Protein 7TW9 (pdb70)

Solvent-accessible surface area: 14341 Å² total; per-residue (Å²): 89,66,60,71,15,48,18,78,3,79,67,5,52,89,94,9,0,23,86,2,14,56,80,0,58,127,102,79,103,35,86,99,43,104,69,73,24,4,70,27,54,0,114,37,1,53,146,36,74,52,94,45,0,112,167,104,8,108,137,4,0,66,66,5,47,64,16,3,63,122,43,77,88,77,90,63,96,46,78,77,146,111,36,52,45,0,8,149,118,0,12,67,22,5,0,42,0,0,13,68,12,48,166,33,90,15,0,7,5,5,26,19,44,114,12,108,86,22,2,88,136,32,150,23,102,25,76,18,19,18,43,156,24,43,115,100,64,44,170,93,14,102,134,34,154,8,26,52,95,98,26,46,126,107,29,102,74,12,0,0,0,0,21,64,28,94,16,84,84,0,9,59,32,0,1,1,0,56,113,149,130,87,12,22,77,25,9,73,120,12,96,41,7,10,7,14,77,46,108,60,99,75,203,114,139,25,105,29,96,48,0,4,0,138,23,20,107,74,56,78,24,18,74,46,1,10,78,63,13,92,100,16,56,54,3,35,28,50,0,44,20,34,25,32,41,9,35,0,3,120,131,11,55,45,153,47,0,48,116,57,48

B-factor: mean 21.71, std 10.86, range [3.79, 66.59]

GO terms:
  GO:0060090 molecular adaptor activity (F, IDA)
  GO:0039718 double membrane vesicle viral factory (C, IDA)
  GO:0005737 cytoplasm (C, IDA)
  GO:0039606 symbiont-mediated suppression of host translation initiation (P, IDA)
  GO:0039694 viral RNA genome replication (P, IDA)
  GO:0003724 RNA helicase activity (F, IDA)
  GO:0052170 symbiont-mediated suppression of host innate immune response (P, IDA)
  GO:0140311 protein sequestering activity (F, IDA)
  GO:0004843 cysteine-type deubiquitinase activity (F, EXP)
  GO:0042025 host cell nucleus (C, EXP)
  GO:0044165 host cell endoplasmic reticulum (C, EXP)
  GO:0044174 host cell endosome (C, EXP)
  GO:0044177 host cell Golgi apparatus (C, EXP)
  GO:0030430 host cell cytoplasm (C, EXP)
  GO:0034062 5'-3' RNA polymerase activity (F, EXP)
  GO:0000175 3'-5'-RNA exonuclease activity (F, TAS)
  GO:0062243 double membrane vesicle viral factory outer membrane (C, TAS)
  GO:0003968 RNA-directed RNA polymerase activity (F, TAS)
  GO:0016892 RNA endonuclease activity producing 3'-phosphomonoesters, hydrolytic mechanism (F, TAS)
  GO:0032574 5'-3' RNA helicase activity (F, TAS)

Structure (mmCIF, N/CA/C/O backbone):
data_7TW9
#
_entry.id   7TW9
#
_cell.length_a   109.028
_cell.length_b   109.028
_cell.length_c   48.641
_cell.angle_alpha   90.000
_cell.angle_beta   90.000
_cell.angle_gamma   120.000
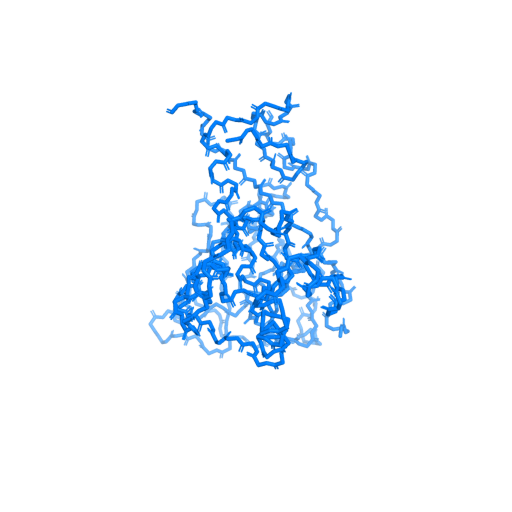#
_symmetry.space_group_name_H-M   'P 65'
#
loop_
_entity.id
_entity.type
_entity.pdbx_description
1 polymer 'Transcription factor ETV6,Proofreading exoribonuclease nsp14 chimera'
2 non-polymer SINEFUNGIN
3 non-polymer 'ZINC ION'
4 non-polymer DI(HYDROXYETHYL)ETHER
5 non-polymer ETHANOL
6 non-polymer METHANOL
7 water water
#
loop_
_atom_site.group_PDB
_atom_site.id
_atom_site.type_symbol
_atom_site.label_atom_id
_atom_site.label_alt_id
_atom_site.label_comp_id
_atom_site.label_asym_id
_atom_site.label_entity_id
_atom_site.label_seq_id
_atom_site.pdbx_PDB_ins_code
_atom_site.Cartn_x
_atom_site.Cartn_y
_atom_site.Cartn_z
_atom_site.occupancy
_atom_site.B_iso_or_equiv
_atom_site.auth_seq_id
_atom_site.auth_comp_id
_atom_site.auth_asym_id
_atom_site.auth_atom_id
_atom_site.pdbx_PDB_model_num
ATOM 1 N N . LEU A 1 5 ? -12.476 -31.818 -7.469 1.00 35.76 5 LEU A N 1
ATOM 2 C CA . LEU A 1 5 ? -11.151 -31.495 -7.986 1.00 36.57 5 LEU A CA 1
ATOM 3 C C . LEU A 1 5 ? -10.505 -32.717 -8.654 1.00 37.12 5 LEU A C 1
ATOM 4 O O . LEU A 1 5 ? -10.407 -33.782 -8.041 1.00 39.59 5 LEU A O 1
ATOM 7 N N . PRO A 1 6 ? -10.075 -32.570 -9.925 1.00 36.40 6 PRO A N 1
ATOM 8 C CA . PRO A 1 6 ? -9.315 -33.657 -10.570 1.00 36.27 6 PRO A CA 1
ATOM 9 C C . PRO A 1 6 ? -8.126 -34.119 -9.743 1.00 36.31 6 PRO A C 1
ATOM 10 O O . PRO A 1 6 ? -7.600 -33.364 -8.912 1.00 37.93 6 PRO A O 1
ATOM 21 N N . ALA A 1 7 ? -7.693 -35.362 -9.975 1.00 33.84 7 ALA A N 1
ATOM 22 C CA . ALA A 1 7 ? -6.706 -35.981 -9.096 1.00 32.63 7 ALA A CA 1
ATOM 23 C C . ALA A 1 7 ? -5.416 -35.172 -9.046 1.00 31.29 7 ALA A C 1
ATOM 24 O O . ALA A 1 7 ? -4.864 -34.944 -7.964 1.00 31.11 7 ALA A O 1
ATOM 31 N N . HIS A 1 8 ? -4.915 -34.736 -10.212 1.00 30.65 8 HIS A N 1
ATOM 32 C CA . HIS A 1 8 ? -3.644 -34.012 -10.240 1.00 29.43 8 HIS A CA 1
ATOM 33 C C . HIS A 1 8 ? -3.721 -32.717 -9.450 1.00 28.19 8 HIS A C 1
ATOM 34 O O . HIS A 1 8 ? -2.700 -32.256 -8.914 1.00 29.45 8 HIS A O 1
ATOM 48 N N . LEU A 1 9 ? -4.908 -32.105 -9.382 1.00 27.01 9 LEU A N 1
ATOM 49 C CA . LEU A 1 9 ? -5.061 -30.843 -8.658 1.00 27.06 9 LEU A CA 1
ATOM 50 C C . LEU A 1 9 ? -5.033 -31.036 -7.147 1.00 25.82 9 LEU A C 1
ATOM 51 O O . LEU A 1 9 ? -4.904 -30.053 -6.409 1.00 23.99 9 LEU A O 1
ATOM 67 N N . ARG A 1 10 ? -5.154 -32.274 -6.670 1.00 25.27 10 ARG A N 1
ATOM 68 C CA . ARG A 1 10 ? -4.911 -32.575 -5.268 1.00 25.68 10 ARG A CA 1
ATOM 69 C C . ARG A 1 10 ? -3.421 -32.633 -4.928 1.00 25.04 10 ARG A C 1
ATOM 70 O O . ARG A 1 10 ? -3.078 -32.665 -3.738 1.00 24.59 10 ARG A O 1
ATOM 77 N N . LEU A 1 11 ? -2.537 -32.649 -5.930 1.00 23.62 11 LEU A N 1
ATOM 78 C CA . LEU A 1 11 ? -1.114 -32.516 -5.687 1.00 22.78 11 LEU A CA 1
ATOM 79 C C . LEU A 1 11 ? -0.777 -31.061 -5.374 1.00 22.31 11 LEU A C 1
ATOM 80 O O . LEU A 1 11 ? -1.471 -30.133 -5.806 1.00 20.85 11 LEU A O 1
ATOM 96 N N . GLN A 1 12 ? 0.309 -30.861 -4.632 1.00 22.60 12 GLN A N 1
ATOM 97 C CA . GLN A 1 12 ? 0.791 -29.506 -4.422 1.00 23.17 12 GLN A CA 1
ATOM 98 C C . GLN A 1 12 ? 1.030 -28.857 -5.780 1.00 22.10 12 GLN A C 1
ATOM 99 O O . GLN A 1 12 ? 1.515 -29.519 -6.700 1.00 20.57 12 GLN A O 1
ATOM 113 N N . PRO A 1 13 ? 0.709 -27.574 -5.933 1.00 22.25 13 PRO A N 1
ATOM 114 C CA . PRO A 1 13 ? 0.800 -26.950 -7.261 1.00 22.07 13 PRO A CA 1
ATOM 115 C C . PRO A 1 13 ? 2.163 -27.054 -7.911 1.00 20.77 13 PRO A C 1
ATOM 116 O O . PRO A 1 13 ? 2.250 -27.054 -9.145 1.00 19.97 13 PRO A O 1
ATOM 127 N N . ILE A 1 14 ? 3.236 -27.138 -7.124 1.00 21.96 14 ILE A N 1
ATOM 128 C CA . ILE A 1 14 ? 4.571 -27.266 -7.697 1.00 21.65 14 ILE A CA 1
ATOM 129 C C . ILE A 1 14 ? 4.683 -28.489 -8.593 1.00 20.69 14 ILE A C 1
ATOM 130 O O . ILE A 1 14 ? 5.603 -28.572 -9.418 1.00 21.82 14 ILE A O 1
ATOM 146 N N . TYR A 1 15 ? 3.768 -29.444 -8.462 1.00 20.16 15 TYR A N 1
ATOM 147 C CA . TYR A 1 15 ? 3.801 -30.657 -9.267 1.00 19.25 15 TYR A CA 1
ATOM 148 C C . TYR A 1 15 ? 2.859 -30.613 -10.463 1.00 18.52 15 TYR A C 1
ATOM 149 O O . TYR A 1 15 ? 2.836 -31.557 -11.250 1.00 17.08 15 TYR A O 1
ATOM 167 N N . TRP A 1 16 ? 2.082 -29.555 -10.616 1.00 18.39 16 TRP A N 1
ATOM 168 C CA . TRP A 1 16 ? 1.118 -29.518 -11.702 1.00 18.05 16 TRP A CA 1
ATOM 169 C C . TRP A 1 16 ? 1.826 -29.343 -13.023 1.00 18.89 16 TRP A C 1
ATOM 170 O O . TRP A 1 16 ? 2.743 -28.520 -13.145 1.00 19.61 16 TRP A O 1
ATOM 191 N N . SER A 1 17 ? 1.398 -30.122 -14.011 1.00 20.03 17 SER A N 1
ATOM 192 C CA . SER A 1 17 ? 1.864 -29.964 -15.381 1.00 21.76 17 SER A CA 1
ATOM 193 C C . SER A 1 17 ? 1.158 -28.791 -16.066 1.00 20.76 17 SER A C 1
ATOM 194 O O . SER A 1 17 ? 0.213 -28.217 -15.538 1.00 20.50 17 SER A O 1
ATOM 202 N N . ARG A 1 18 ? 1.620 -28.457 -17.276 1.00 20.53 18 ARG A N 1
ATOM 203 C CA . ARG A 1 18 ? 0.952 -27.418 -18.054 1.00 20.06 18 ARG A CA 1
ATOM 204 C C . ARG A 1 18 ? -0.501 -27.790 -18.303 1.00 21.50 18 ARG A C 1
ATOM 205 O O . ARG A 1 18 ? -1.370 -26.916 -18.340 1.00 21.20 18 ARG A O 1
ATOM 215 N N . ASP A 1 19 ? -0.789 -29.085 -18.460 1.00 24.97 19 ASP A N 1
ATOM 216 C CA A ASP A 1 19 ? -2.175 -29.504 -18.659 0.40 28.17 19 ASP A CA 1
ATOM 217 C CA B ASP A 1 19 ? -2.173 -29.506 -18.660 0.60 27.95 19 ASP A CA 1
ATOM 218 C C . ASP A 1 19 ? -2.984 -29.372 -17.374 1.00 26.05 19 ASP A C 1
ATOM 219 O O . ASP A 1 19 ? -4.168 -29.033 -17.415 1.00 24.70 19 ASP A O 1
ATOM 234 N N . ASP A 1 20 ? -2.364 -29.641 -16.224 1.00 22.78 20 ASP A N 1
ATOM 235 C CA . ASP A 1 20 ? -3.060 -29.517 -14.949 1.00 21.58 20 ASP A CA 1
ATOM 236 C C . ASP A 1 20 ? -3.488 -28.080 -14.693 1.00 20.88 20 ASP A C 1
ATOM 237 O O . ASP A 1 20 ? -4.533 -27.837 -14.086 1.00 22.12 20 ASP A O 1
ATOM 246 N N . VAL A 1 21 ? -2.675 -27.111 -15.116 1.00 20.50 21 VAL A N 1
ATOM 247 C CA . VAL A 1 21 ? -3.019 -25.706 -14.905 1.00 18.83 21 VAL A CA 1
ATOM 248 C C . VAL A 1 21 ? -4.261 -25.33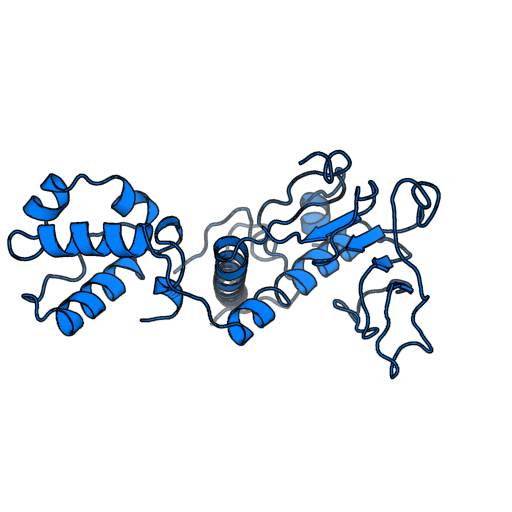3 -15.700 1.00 19.91 21 VAL A C 1
ATOM 249 O O . VAL A 1 21 ? -5.125 -24.597 -15.213 1.00 23.00 21 VAL A O 1
ATOM 262 N N . ALA A 1 22 ? -4.380 -25.842 -16.926 1.00 22.00 22 ALA A N 1
ATOM 263 C CA . ALA A 1 22 ? -5.542 -25.526 -17.749 1.00 21.31 22 ALA A CA 1
ATOM 264 C C . ALA A 1 22 ? -6.811 -26.159 -17.199 1.00 24.09 22 ALA A C 1
ATOM 265 O O . ALA A 1 22 ? -7.889 -25.573 -17.320 1.00 24.32 22 ALA A O 1
ATOM 272 N N . GLN A 1 23 ? -6.707 -27.353 -16.603 1.00 24.82 23 GLN A N 1
ATOM 273 C CA . GLN A 1 23 ? -7.865 -27.937 -15.932 1.00 25.65 23 GLN A CA 1
ATOM 274 C C . GLN A 1 23 ? -8.196 -27.195 -14.645 1.00 23.76 23 GLN A C 1
ATOM 275 O O . GLN A 1 23 ? -9.360 -27.145 -14.247 1.00 23.15 23 GLN A O 1
ATOM 289 N N . TRP A 1 24 ? -7.186 -26.619 -13.977 1.00 22.16 24 TRP A N 1
ATOM 290 C CA . TRP A 1 24 ? -7.452 -25.768 -12.825 1.00 21.81 24 TRP A CA 1
ATOM 291 C C . TRP A 1 24 ? -8.234 -24.529 -13.238 1.00 20.92 24 TRP A C 1
ATOM 292 O O . TRP A 1 24 ? -9.162 -24.118 -12.540 1.00 21.38 24 TRP A O 1
ATOM 313 N N . LEU A 1 25 ? -7.873 -23.923 -14.371 1.00 22.06 25 LEU A N 1
ATOM 314 C CA . LEU A 1 25 ? -8.649 -22.806 -14.901 1.00 22.13 25 LEU A CA 1
ATOM 315 C C . LEU A 1 25 ? -10.090 -23.215 -15.158 1.00 23.55 25 LEU A C 1
ATOM 316 O O . LEU A 1 25 ? -11.025 -22.493 -14.794 1.00 23.52 25 LEU A O 1
ATOM 332 N N . LYS A 1 26 ? -10.288 -24.379 -15.778 1.00 23.23 26 LYS A N 1
ATOM 333 C CA . LYS A 1 26 ? -11.644 -24.834 -16.104 1.00 23.43 26 LYS A CA 1
ATOM 334 C C . LYS A 1 26 ? -12.450 -25.139 -14.842 1.00 23.97 26 LYS A C 1
ATOM 335 O O . LYS A 1 26 ? -13.635 -24.787 -14.745 1.00 24.49 26 LYS A O 1
ATOM 339 N N . TRP A 1 27 ? -11.825 -25.788 -13.861 1.00 23.93 27 TRP A N 1
ATOM 340 C CA . TRP A 1 27 ? -12.520 -26.077 -12.612 1.00 23.88 27 TRP A CA 1
ATOM 341 C C . TRP A 1 27 ? -12.933 -24.795 -11.916 1.00 23.74 27 TRP A C 1
ATOM 342 O O . TRP A 1 27 ? -14.070 -24.675 -11.437 1.00 21.25 27 TRP A O 1
ATOM 363 N N . ALA A 1 28 ? -12.027 -23.816 -11.864 1.00 24.56 28 ALA A N 1
ATOM 364 C CA . ALA A 1 28 ? -12.323 -22.578 -11.157 1.00 25.03 28 ALA A CA 1
ATOM 365 C C . ALA A 1 28 ? -13.401 -21.771 -11.859 1.00 25.25 28 ALA A C 1
ATOM 366 O O . ALA A 1 28 ? -14.208 -21.109 -11.196 1.00 26.98 28 ALA A O 1
ATOM 373 N N . GLU A 1 29 ? -13.426 -21.800 -13.186 1.00 25.79 29 GLU A N 1
ATOM 374 C CA . GLU A 1 29 ? -14.468 -21.089 -13.919 1.00 26.31 29 GLU A CA 1
ATOM 375 C C . GLU A 1 29 ? -15.852 -21.536 -13.468 1.00 27.97 29 GLU A C 1
ATOM 376 O O . GLU A 1 29 ? -16.743 -20.705 -13.257 1.00 27.45 29 GLU A O 1
ATOM 388 N N . ASN A 1 30 ? -16.044 -22.840 -13.304 1.00 30.47 30 ASN A N 1
ATOM 389 C CA . ASN A 1 30 ? -17.359 -23.352 -12.927 1.00 33.42 30 ASN A CA 1
ATOM 390 C C . ASN A 1 30 ? -17.615 -23.204 -11.428 1.00 31.32 30 ASN A C 1
ATOM 391 O O . ASN A 1 30 ? -18.718 -22.844 -11.015 1.00 30.06 30 ASN A O 1
ATOM 402 N N . GLU A 1 31 ? -16.610 -23.479 -10.598 1.00 28.78 31 GLU A N 1
ATOM 403 C CA . GLU A 1 31 ? -16.808 -23.386 -9.157 1.00 28.39 31 GLU A CA 1
ATOM 404 C C . GLU A 1 31 ? -17.117 -21.957 -8.728 1.00 27.07 31 GLU A C 1
ATOM 405 O O . GLU A 1 31 ? -17.878 -21.745 -7.781 1.00 29.17 31 GLU A O 1
ATOM 417 N N . PHE A 1 32 ? -16.539 -20.966 -9.395 1.00 25.56 32 PHE A N 1
ATOM 418 C CA . PHE A 1 32 ? -16.686 -19.570 -8.982 1.00 23.86 32 PHE A CA 1
ATOM 419 C C . PHE A 1 32 ? -17.450 -18.727 -9.992 1.00 23.47 32 PHE A C 1
ATOM 420 O O . PHE A 1 32 ? -17.557 -17.512 -9.808 1.00 23.36 32 PHE A O 1
ATOM 437 N N . SER A 1 33 ? -17.986 -19.337 -11.045 1.00 25.07 33 SER A N 1
ATOM 438 C CA . SER A 1 33 ? -18.841 -18.648 -12.014 1.00 25.67 33 SER A CA 1
ATOM 439 C C . SER A 1 33 ? -18.111 -17.495 -12.689 1.00 24.88 33 SER A C 1
ATOM 440 O O . SER A 1 33 ? -18.645 -16.400 -12.849 1.00 24.10 33 SER A O 1
ATOM 448 N N . LEU A 1 34 ? -16.881 -17.757 -13.105 1.00 25.69 34 LEU A N 1
ATOM 449 C CA . LEU A 1 34 ? -16.049 -16.720 -13.689 1.00 25.82 34 LEU A CA 1
ATOM 450 C C . LEU A 1 34 ? -16.272 -16.645 -15.192 1.00 26.32 34 LEU A C 1
ATOM 451 O O . LEU A 1 34 ? -16.793 -17.567 -15.816 1.00 25.53 34 LEU A O 1
ATOM 467 N N . ARG A 1 35 ? -15.853 -15.536 -15.772 1.00 26.66 35 ARG A N 1
ATOM 468 C CA . ARG A 1 35 ? -15.913 -15.409 -17.217 1.00 29.57 35 ARG A CA 1
ATOM 469 C C . ARG A 1 35 ? -14.978 -16.437 -17.839 1.00 30.89 35 ARG A C 1
ATOM 470 O O . ARG A 1 35 ? -13.826 -16.565 -17.395 1.00 29.08 35 ARG A O 1
ATOM 480 N N . PRO A 1 36 ? -15.429 -17.203 -18.835 1.00 32.36 36 PRO A N 1
ATOM 481 C CA . PRO A 1 36 ? -14.528 -18.170 -19.479 1.00 31.46 36 PRO A CA 1
ATOM 482 C C . PRO A 1 36 ? -13.269 -17.495 -20.000 1.00 30.10 36 PRO A C 1
ATOM 483 O O . PRO A 1 36 ? -13.334 -16.484 -20.690 1.00 29.68 36 PRO A O 1
ATOM 494 N N . ILE A 1 37 ? -12.119 -18.065 -19.661 1.00 30.81 37 ILE A N 1
ATOM 495 C CA . ILE A 1 37 ? -10.829 -17.610 -20.158 1.00 30.04 37 ILE A CA 1
ATOM 496 C C . ILE A 1 37 ? -10.276 -18.686 -21.083 1.00 32.20 37 ILE A C 1
ATOM 497 O O . ILE A 1 37 ? -10.544 -19.880 -20.916 1.00 32.38 37 ILE A O 1
ATOM 501 N N . ASP A 1 38 ? -9.505 -18.254 -22.074 1.00 33.50 38 ASP A N 1
ATOM 502 C CA . ASP A 1 38 ? -8.917 -19.188 -23.018 1.00 35.88 38 ASP A CA 1
ATOM 503 C C . ASP A 1 38 ? -7.963 -20.127 -22.295 1.00 34.98 38 ASP A C 1
ATOM 504 O O . ASP A 1 38 ? -7.168 -19.707 -21.444 1.00 33.48 38 ASP A O 1
ATOM 513 N N . SER A 1 39 ? -8.030 -21.414 -22.652 1.00 34.98 39 SER A N 1
ATOM 514 C CA . SER A 1 39 ? -7.248 -22.420 -21.941 1.00 34.67 39 SER A CA 1
ATOM 515 C C . SER A 1 39 ? -5.755 -22.115 -21.988 1.00 35.69 39 SER A C 1
ATOM 516 O O . SER A 1 39 ? -5.010 -22.556 -21.105 1.00 37.53 39 SER A O 1
ATOM 520 N N . ASN A 1 40 ? -5.297 -21.371 -23.005 1.00 34.18 40 ASN A N 1
ATOM 521 C CA . ASN A 1 40 ? -3.891 -21.010 -23.143 1.00 31.84 40 ASN A CA 1
ATOM 522 C C . ASN A 1 40 ? -3.572 -19.661 -22.513 1.00 29.90 40 ASN A C 1
ATOM 523 O O . ASN A 1 40 ? -2.612 -18.996 -22.924 1.00 31.23 40 ASN A O 1
ATOM 527 N N . THR A 1 41 ? -4.347 -19.236 -21.512 1.00 28.33 41 THR A N 1
ATOM 528 C CA . THR A 1 41 ? -4.084 -17.960 -20.857 1.00 26.11 41 THR A CA 1
ATOM 529 C C . THR A 1 41 ? -2.912 -18.055 -19.895 1.00 22.77 41 THR A C 1
ATOM 530 O O . THR A 1 41 ? -2.255 -17.045 -19.627 1.00 21.99 41 THR A O 1
ATOM 541 N N . PHE A 1 42 ? -2.643 -19.249 -19.361 1.00 22.50 42 PHE A N 1
ATOM 542 C CA . PHE A 1 42 ? -1.504 -19.498 -18.474 1.00 23.27 42 PHE A CA 1
ATOM 543 C C . PHE A 1 42 ? -0.723 -20.696 -19.031 1.00 22.59 42 PHE A C 1
ATOM 544 O O . PHE A 1 42 ? -0.741 -21.787 -18.459 1.00 24.56 42 PHE A O 1
ATOM 561 N N . GLU A 1 43 ? -0.035 -20.486 -20.155 1.00 21.28 43 GLU A N 1
ATOM 562 C CA . GLU A 1 43 ? 0.697 -21.546 -20.849 1.00 19.74 43 GLU A CA 1
ATOM 563 C C . GLU A 1 43 ? 2.003 -21.793 -20.106 1.00 20.36 43 GLU A C 1
ATOM 564 O O . GLU A 1 43 ? 3.069 -21.286 -20.474 1.00 18.06 43 GLU A O 1
ATOM 568 N N . MET A 1 44 ? 1.898 -22.561 -19.020 1.00 19.83 44 MET A N 1
ATOM 569 C CA . MET A 1 44 ? 3.045 -22.896 -18.182 1.00 19.53 44 MET A CA 1
ATOM 570 C C . MET A 1 44 ? 2.610 -23.982 -17.208 1.00 19.57 44 MET A C 1
ATOM 571 O O . MET A 1 44 ? 1.416 -24.246 -17.037 1.00 21.33 44 MET A O 1
ATOM 585 N N . ASN A 1 45 ? 3.595 -24.612 -16.567 1.00 21.18 45 ASN A N 1
ATOM 586 C CA . ASN A 1 45 ? 3.333 -25.596 -15.527 1.00 21.00 45 ASN A CA 1
ATOM 587 C C . ASN A 1 45 ? 3.238 -24.918 -14.162 1.00 18.80 45 ASN A C 1
ATOM 588 O O . ASN A 1 45 ? 3.417 -23.704 -14.021 1.00 19.19 45 ASN A O 1
ATOM 599 N N . GLY A 1 46 ? 2.957 -25.717 -13.136 1.00 19.06 46 GLY A N 1
ATOM 600 C CA . GLY A 1 46 ? 2.694 -25.153 -11.821 1.00 18.71 46 GLY A CA 1
ATOM 601 C C . GLY A 1 46 ? 3.917 -24.488 -11.222 1.00 20.61 46 GLY A C 1
ATOM 602 O O . GLY A 1 46 ? 3.806 -23.481 -10.518 1.00 20.70 46 GLY A O 1
ATOM 606 N N . LYS A 1 47 ? 5.098 -25.042 -11.484 1.00 21.82 47 LYS A N 1
ATOM 607 C CA . LYS A 1 47 ? 6.330 -24.425 -11.005 1.00 24.42 47 LYS A CA 1
ATOM 608 C C . LYS A 1 47 ? 6.413 -22.984 -11.468 1.00 22.93 47 LYS A C 1
ATOM 609 O O . LYS A 1 47 ? 6.748 -22.082 -10.684 1.00 23.87 47 LYS A O 1
ATOM 628 N N . ALA A 1 48 ? 6.088 -22.744 -12.747 1.00 20.14 48 ALA A N 1
ATOM 629 C CA . ALA A 1 48 ? 6.167 -21.391 -13.283 1.00 20.15 48 ALA A CA 1
ATOM 630 C C . ALA A 1 48 ? 5.049 -20.523 -12.741 1.00 18.33 48 ALA A C 1
ATOM 631 O O . ALA A 1 48 ? 5.268 -19.356 -12.391 1.00 17.95 48 ALA A O 1
ATOM 638 N N . LEU A 1 49 ? 3.842 -21.076 -12.665 1.00 17.24 49 LEU A N 1
ATOM 639 C CA . LEU A 1 49 ? 2.709 -20.329 -12.144 1.00 18.76 49 LEU A CA 1
ATOM 640 C C . LEU A 1 49 ? 3.002 -19.761 -10.765 1.00 19.78 49 LEU A C 1
ATOM 641 O O . LEU A 1 49 ? 2.550 -18.660 -10.442 1.00 19.60 49 LEU A O 1
ATOM 657 N N . LEU A 1 50 ? 3.776 -20.479 -9.948 1.00 19.53 50 LEU A N 1
ATOM 658 C CA . LEU A 1 50 ? 4.110 -19.986 -8.621 1.00 19.92 50 LEU A CA 1
ATOM 659 C C . LEU A 1 50 ? 5.103 -18.822 -8.636 1.00 19.65 50 LEU A C 1
ATOM 660 O O . LEU A 1 50 ? 5.319 -18.207 -7.580 1.00 21.01 50 LEU A O 1
ATOM 676 N N . LEU A 1 51 ? 5.713 -18.512 -9.781 1.00 1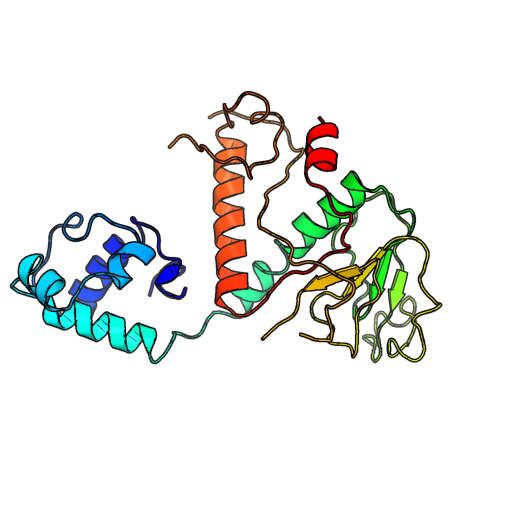8.93 51 LEU A N 1
ATOM 677 C CA . LEU A 1 51 ? 6.647 -17.393 -9.860 1.00 18.84 51 LEU A CA 1
ATOM 678 C C . LEU A 1 51 ? 5.979 -16.089 -10.277 1.00 18.40 51 LEU A C 1
ATOM 679 O O . LEU A 1 51 ? 6.577 -15.023 -10.116 1.00 20.48 51 LEU A O 1
ATOM 695 N N . LEU A 1 52 ? 4.771 -16.147 -10.817 1.00 19.45 52 LEU A N 1
ATOM 696 C CA . LEU A 1 52 ? 4.074 -14.943 -11.237 1.00 18.89 52 LEU A CA 1
ATOM 697 C C . LEU A 1 52 ? 3.619 -14.124 -10.035 1.00 18.84 52 LEU A C 1
ATOM 698 O O . LEU A 1 52 ? 3.313 -14.658 -8.966 1.00 20.13 52 LEU A O 1
ATOM 714 N N . THR A 1 53 ? 3.584 -12.811 -10.222 1.00 16.80 53 THR A N 1
ATOM 715 C CA . THR A 1 53 ? 3.031 -11.892 -9.252 1.00 18.18 53 THR A CA 1
ATOM 716 C C . THR A 1 53 ? 1.521 -11.780 -9.459 1.00 17.89 53 THR A C 1
ATOM 717 O O . THR A 1 53 ? 0.972 -12.207 -10.476 1.00 18.79 53 THR A O 1
ATOM 728 N N . LYS A 1 54 ? 0.838 -11.214 -8.465 1.00 18.30 54 LYS A N 1
ATOM 729 C CA . LYS A 1 54 ? -0.602 -10.995 -8.616 1.00 17.04 54 LYS A CA 1
ATOM 730 C C . LYS A 1 54 ? -0.884 -10.064 -9.786 1.00 16.94 54 LYS A C 1
ATOM 731 O O . LYS A 1 54 ? -1.866 -10.243 -10.509 1.00 15.66 54 LYS A O 1
ATOM 750 N N . GLU A 1 55 ? -0.035 -9.048 -9.978 1.00 20.66 55 GLU A N 1
ATOM 751 C CA . GLU A 1 55 ? -0.196 -8.168 -11.131 1.00 21.39 55 GLU A CA 1
ATOM 752 C C . GLU A 1 55 ? -0.142 -8.955 -12.432 1.00 20.35 55 GLU A C 1
ATOM 753 O O . GLU A 1 55 ? -0.894 -8.672 -13.366 1.00 21.55 55 GLU A O 1
ATOM 765 N N . ASP A 1 56 ? 0.749 -9.945 -12.518 1.00 19.10 56 ASP A N 1
ATOM 766 C CA . ASP A 1 56 ? 0.811 -10.765 -13.723 1.00 17.40 56 ASP A CA 1
ATOM 767 C C . ASP A 1 56 ? -0.498 -11.500 -13.943 1.00 17.62 56 ASP A C 1
ATOM 768 O O . ASP A 1 56 ? -0.986 -11.599 -15.074 1.00 18.00 56 ASP A O 1
ATOM 777 N N . PHE A 1 57 ? -1.077 -12.028 -12.868 1.00 18.13 57 PHE A N 1
ATOM 778 C CA . PHE A 1 57 ? -2.384 -12.657 -12.961 1.00 18.03 57 PHE A CA 1
ATOM 779 C C . PHE A 1 57 ? -3.421 -11.682 -13.492 1.00 18.03 57 PHE A C 1
ATOM 780 O O . PHE A 1 57 ? -4.233 -12.034 -14.353 1.00 20.39 57 PHE A O 1
ATOM 797 N N . ARG A 1 58 ? -3.425 -10.456 -12.978 1.00 20.90 58 ARG A N 1
ATOM 798 C CA . ARG A 1 58 ? -4.414 -9.481 -13.426 1.00 21.12 58 ARG A CA 1
ATOM 799 C C . ARG A 1 58 ? -4.212 -9.089 -14.887 1.00 21.81 58 ARG A C 1
ATOM 800 O O . ARG A 1 58 ? -5.184 -8.821 -15.594 1.00 21.55 58 ARG A O 1
ATOM 821 N N . TYR A 1 59 ? -2.965 -9.023 -15.358 1.00 22.84 59 TYR A N 1
ATOM 822 C CA . TYR A 1 59 ? -2.745 -8.663 -16.753 1.00 24.98 59 TYR A CA 1
ATOM 823 C C . TYR A 1 59 ? -3.165 -9.788 -17.692 1.00 24.35 59 TYR A C 1
ATOM 824 O O . TYR A 1 59 ? -3.709 -9.532 -18.770 1.00 24.43 59 TYR A O 1
ATOM 842 N N . ARG A 1 60 ? -2.910 -11.043 -17.307 1.00 23.74 60 ARG A N 1
ATOM 843 C CA . ARG A 1 60 ? -3.261 -12.162 -18.174 1.00 22.22 60 ARG A CA 1
ATOM 844 C C . ARG A 1 60 ? -4.760 -12.444 -18.189 1.00 22.09 60 ARG A C 1
ATOM 845 O O . ARG A 1 60 ? -5.275 -12.968 -19.187 1.00 25.08 60 ARG A O 1
ATOM 867 N N . SER A 1 61 ? -5.473 -12.118 -17.109 1.00 22.43 61 SER A N 1
ATOM 868 C CA . SER A 1 61 ? -6.927 -12.288 -17.049 1.00 21.12 61 SER A CA 1
ATOM 869 C C . SER A 1 61 ? -7.519 -11.089 -16.323 1.00 22.35 61 SER A C 1
ATOM 870 O O . SER A 1 61 ? -7.673 -11.090 -15.091 1.00 21.41 61 SER A O 1
ATOM 878 N N . PRO A 1 62 ? -7.844 -10.031 -17.052 1.00 22.08 62 PRO A N 1
ATOM 879 C CA . PRO A 1 62 ? -8.413 -8.847 -16.384 1.00 24.91 62 PRO A CA 1
ATOM 880 C C . PRO A 1 62 ? -9.685 -9.142 -15.610 1.00 27.21 62 PRO A C 1
ATOM 881 O O . PRO A 1 62 ? -9.972 -8.466 -14.608 1.00 27.94 62 PRO A O 1
ATOM 892 N N . HIS A 1 63 ? -10.456 -10.135 -16.038 1.00 27.81 63 HIS A N 1
ATOM 893 C CA . HIS A 1 63 ? -11.756 -10.390 -15.437 1.00 28.08 63 HIS A CA 1
ATOM 894 C C . HIS A 1 63 ? -11.712 -11.368 -14.282 1.00 25.21 63 HIS A C 1
ATOM 895 O O . HIS A 1 63 ? -12.674 -11.432 -13.516 1.00 23.83 63 HIS A O 1
ATOM 909 N N . SER A 1 64 ? -10.630 -12.132 -14.129 1.00 24.53 64 SER A N 1
ATOM 910 C CA . SER A 1 64 ? -10.596 -13.118 -13.064 1.00 22.83 64 SER A CA 1
ATOM 911 C C . SER A 1 64 ? -9.216 -13.363 -12.491 1.00 20.22 64 SER A C 1
ATOM 912 O O . SER A 1 64 ? -9.101 -14.200 -11.593 1.00 21.92 64 SER A O 1
ATOM 920 N N . GLY A 1 65 ? -8.180 -12.667 -12.949 1.00 19.13 65 GLY A N 1
ATOM 921 C CA . GLY A 1 65 ? -6.838 -12.960 -12.484 1.00 20.32 65 GLY A CA 1
ATOM 922 C C . GLY A 1 65 ? -6.683 -12.865 -10.978 1.00 19.04 65 GLY A C 1
ATOM 923 O O . GLY A 1 65 ? -6.060 -13.728 -10.356 1.00 19.19 65 GLY A O 1
ATOM 927 N N . ASP A 1 66 ? -7.244 -11.824 -10.371 1.00 18.07 66 ASP A N 1
ATOM 928 C CA . ASP A 1 66 ? -7.084 -11.652 -8.935 1.00 18.34 66 ASP A CA 1
ATOM 929 C C . ASP A 1 66 ? -7.713 -12.804 -8.161 1.00 20.48 66 ASP A C 1
ATOM 930 O O . ASP A 1 66 ? -7.121 -13.306 -7.197 1.00 20.64 66 ASP A O 1
ATOM 939 N N . GLU A 1 67 ? -8.909 -13.232 -8.568 1.00 19.43 67 GLU A N 1
ATOM 940 C CA . GLU A 1 67 ? -9.547 -14.387 -7.953 1.00 19.58 67 GLU A CA 1
ATOM 941 C C . GLU A 1 67 ? -8.662 -15.620 -8.071 1.00 17.52 67 GLU A C 1
ATOM 942 O O . GLU A 1 67 ? -8.461 -16.350 -7.093 1.00 16.94 67 GLU A O 1
ATOM 954 N N . LEU A 1 68 ? -8.132 -15.875 -9.265 1.00 16.65 68 LEU A N 1
ATOM 955 C CA . LEU A 1 68 ? -7.300 -17.053 -9.457 1.00 16.79 68 LEU A CA 1
ATOM 956 C C . LEU A 1 68 ? -6.053 -16.981 -8.590 1.00 16.90 68 LEU A C 1
ATOM 957 O O . LEU A 1 68 ? -5.630 -17.989 -8.010 1.00 17.72 68 LEU A O 1
ATOM 973 N N . TYR A 1 69 ? -5.442 -15.800 -8.489 1.00 16.51 69 TYR A N 1
ATOM 974 C CA . TYR A 1 69 ? -4.266 -15.662 -7.643 1.00 16.41 69 TYR A CA 1
ATOM 975 C C . TYR A 1 69 ? -4.603 -15.992 -6.196 1.00 18.76 69 TYR A C 1
ATOM 976 O O . TYR A 1 69 ? -3.887 -16.752 -5.536 1.00 20.16 69 TYR A O 1
ATOM 994 N N . GLU A 1 70 ? -5.704 -15.442 -5.688 1.00 17.43 70 GLU A N 1
ATOM 995 C CA . GLU A 1 70 ? -6.063 -15.681 -4.296 1.00 21.02 70 GLU A CA 1
ATOM 996 C C . GLU A 1 70 ? -6.473 -17.129 -4.079 1.00 22.67 70 GLU A C 1
ATOM 997 O O . GLU A 1 70 ? -6.154 -17.728 -3.041 1.00 24.12 70 GLU A O 1
ATOM 1009 N N . LEU A 1 71 ? -7.163 -17.712 -5.055 1.00 20.90 71 LEU A N 1
ATOM 1010 C CA . LEU A 1 71 ? -7.496 -19.132 -4.979 1.00 20.03 71 LEU A CA 1
ATOM 1011 C C . LEU A 1 71 ? -6.229 -19.967 -4.839 1.00 19.39 71 LEU A C 1
ATOM 1012 O O . LEU A 1 71 ? -6.157 -20.878 -4.015 1.00 18.26 71 LEU A O 1
ATOM 1028 N N . LEU A 1 72 ? -5.204 -19.654 -5.623 1.00 18.13 72 LEU A N 1
ATOM 1029 C CA . LEU A 1 72 ? -3.957 -20.398 -5.518 1.00 19.83 72 LEU A CA 1
ATOM 1030 C C . LEU A 1 72 ? -3.327 -20.225 -4.137 1.00 21.08 72 LEU A C 1
ATOM 1031 O O . LEU A 1 72 ? -2.769 -21.175 -3.576 1.00 20.81 72 LEU A O 1
ATOM 1047 N N . GLN A 1 73 ? -3.395 -19.022 -3.562 1.00 20.94 73 GLN A N 1
ATOM 1048 C CA . GLN A 1 73 ? -2.834 -18.840 -2.226 1.00 22.53 73 GLN A CA 1
ATOM 1049 C C . GLN A 1 73 ? -3.586 -19.683 -1.197 1.00 23.83 73 GLN A C 1
ATOM 1050 O O . GLN A 1 73 ? -2.983 -20.242 -0.270 1.00 25.33 73 GLN A O 1
ATOM 1064 N N . HIS A 1 74 ? -4.905 -19.787 -1.343 1.00 23.97 74 HIS A N 1
ATOM 1065 C CA . HIS A 1 74 ? -5.679 -20.625 -0.434 1.00 26.22 74 HIS A CA 1
ATOM 1066 C C . HIS A 1 74 ? -5.294 -22.088 -0.599 1.00 25.72 74 HIS A C 1
ATOM 1067 O O . HIS A 1 74 ? -5.068 -22.803 0.389 1.00 25.38 74 HIS A O 1
ATOM 1081 N N . ILE A 1 75 ? -5.212 -22.551 -1.851 1.00 24.83 75 ILE A N 1
ATOM 1082 C CA . ILE A 1 75 ? -4.771 -23.913 -2.113 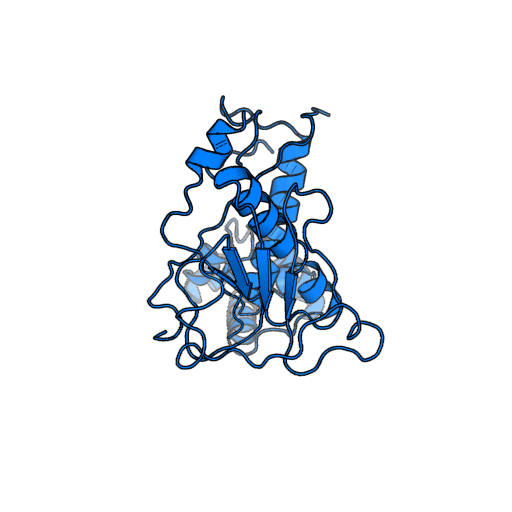1.00 24.91 75 ILE A CA 1
ATOM 1083 C C . ILE A 1 75 ? -3.388 -24.138 -1.523 1.00 26.20 75 ILE A C 1
ATOM 1084 O O . ILE A 1 75 ? -3.080 -25.224 -1.020 1.00 28.03 75 ILE A O 1
ATOM 1100 N N . LEU A 1 76 ? -2.532 -23.115 -1.573 1.00 26.95 76 LEU A N 1
ATOM 1101 C CA . LEU A 1 76 ? -1.181 -23.247 -1.040 1.00 28.04 76 LEU A CA 1
ATOM 1102 C C . LEU A 1 76 ? -1.155 -23.206 0.482 1.00 31.16 76 LEU A C 1
ATOM 1103 O O . LEU A 1 76 ? -0.281 -23.828 1.100 1.00 32.27 76 LEU A O 1
ATOM 1119 N N . ALA A 1 77 ? -2.097 -22.493 1.103 1.00 32.11 77 ALA A N 1
ATOM 1120 C CA . ALA A 1 77 ? -2.140 -22.421 2.561 1.00 33.81 77 ALA A CA 1
ATOM 1121 C C . ALA A 1 77 ? -2.765 -23.670 3.171 1.00 35.99 77 ALA A C 1
ATOM 1122 O O . ALA A 1 77 ? -2.259 -24.194 4.171 1.00 37.12 77 ALA A O 1
ATOM 1129 N N . GLN A 1 78 ? -3.864 -24.161 2.587 1.00 37.25 78 GLN A N 1
ATOM 1130 C CA . GLN A 1 78 ? -4.583 -25.333 3.076 1.00 37.33 78 GLN A CA 1
ATOM 1131 C C . GLN A 1 78 ? -4.531 -26.408 1.997 1.00 37.75 78 GLN A C 1
ATOM 1132 O O . GLN A 1 78 ? -5.474 -26.554 1.203 1.00 39.08 78 GLN A O 1
ATOM 1136 N N . PRO A 1 79 ? -3.446 -27.177 1.934 1.00 39.54 79 PRO A N 1
ATOM 1137 C CA . PRO A 1 79 ? -3.361 -28.243 0.928 1.00 42.11 79 PRO A CA 1
ATOM 1138 C C . PRO A 1 79 ? -4.529 -29.211 1.048 1.00 45.01 79 PRO A C 1
ATOM 1139 O O . PRO A 1 79 ? -4.936 -29.591 2.151 1.00 45.82 79 PRO A O 1
ATOM 1150 N N . ALA A 1 80 ? -5.057 -29.621 -0.107 1.00 45.66 80 ALA A N 1
ATOM 1151 C CA . ALA A 1 80 ? -6.191 -30.532 -0.119 1.00 48.41 80 ALA A CA 1
ATOM 1152 C C . ALA A 1 80 ? -5.758 -31.919 0.337 1.00 50.77 80 ALA A C 1
ATOM 1153 O O . ALA A 1 80 ? -4.664 -32.386 0.004 1.00 51.10 80 ALA A O 1
ATOM 1160 N N . ALA A 1 81 ? -6.626 -32.579 1.104 1.00 52.17 81 ALA A N 1
ATOM 1161 C CA . ALA A 1 81 ? -6.343 -33.929 1.567 1.00 52.01 81 ALA A CA 1
ATOM 1162 C C . ALA A 1 81 ? -6.322 -34.894 0.390 1.00 51.69 81 ALA A C 1
ATOM 1163 O O . ALA A 1 81 ? -7.017 -34.706 -0.615 1.00 52.12 81 ALA A O 1
ATOM 1170 N N . GLY A 1 82 ? -5.508 -35.939 0.525 1.00 51.00 300 GLY A N 1
ATOM 1171 C CA . GLY A 1 82 ? -5.400 -36.961 -0.490 1.00 48.90 300 GLY A CA 1
ATOM 1172 C C . GLY A 1 82 ? -6.235 -38.192 -0.156 1.00 47.19 300 GLY A C 1
ATOM 1173 O O . GLY A 1 82 ? -6.719 -38.372 0.958 1.00 48.33 300 GLY A O 1
ATOM 1177 N N . ASP A 1 83 ? -6.389 -39.048 -1.161 1.00 45.24 301 ASP A N 1
ATOM 1178 C CA . ASP A 1 83 ? -7.174 -40.268 -1.036 1.00 43.75 301 ASP A CA 1
ATOM 1179 C C . ASP A 1 83 ? -6.251 -41.401 -0.612 1.00 41.02 301 ASP A C 1
ATOM 1180 O O . ASP A 1 83 ? -5.297 -41.731 -1.330 1.00 40.58 301 ASP A O 1
ATOM 1189 N N . GLU A 1 84 ? -6.539 -41.996 0.546 1.00 38.96 302 GLU A N 1
ATOM 1190 C CA . GLU A 1 84 ? -5.640 -43.002 1.105 1.00 37.73 302 GLU A CA 1
ATOM 1191 C C . GLU A 1 84 ? -5.417 -44.156 0.135 1.00 35.48 302 GLU A C 1
ATOM 1192 O O . GLU A 1 84 ? -4.279 -44.597 -0.062 1.00 34.44 302 GLU A O 1
ATOM 1196 N N . LEU A 1 85 ? -6.486 -44.654 -0.488 1.00 34.38 303 LEU A N 1
ATOM 1197 C CA . LEU A 1 85 ? -6.341 -45.784 -1.399 1.00 35.20 303 LEU A CA 1
ATOM 1198 C C . LEU A 1 85 ? -5.429 -45.432 -2.568 1.00 33.30 303 LEU A C 1
ATOM 1199 O O . LEU A 1 85 ? -4.585 -46.242 -2.971 1.00 33.41 303 LEU A O 1
ATOM 1215 N N . LYS A 1 86 ? -5.589 -44.238 -3.138 1.00 30.10 304 LYS A N 1
ATOM 1216 C CA . LYS A 1 86 ? -4.710 -43.841 -4.235 1.00 28.11 304 LYS A CA 1
ATOM 1217 C C . LYS A 1 86 ? -3.275 -43.672 -3.744 1.00 23.64 304 LYS A C 1
ATOM 1218 O O . LYS A 1 86 ? -2.333 -44.123 -4.403 1.00 21.97 304 LYS A O 1
ATOM 1237 N N . ILE A 1 87 ? -3.088 -43.032 -2.591 1.00 22.49 305 ILE A N 1
ATOM 1238 C CA . ILE A 1 87 ? -1.737 -42.827 -2.067 1.00 22.23 305 ILE A CA 1
ATOM 1239 C C . ILE A 1 87 ? -1.111 -44.163 -1.708 1.00 22.51 305 ILE A C 1
ATOM 1240 O O . ILE A 1 87 ? 0.044 -44.440 -2.050 1.00 23.59 305 ILE A O 1
ATOM 1256 N N . ASN A 1 88 ? -1.858 -45.013 -1.007 1.00 21.34 306 ASN A N 1
ATOM 1257 C CA . ASN A 1 88 ? -1.345 -46.341 -0.695 1.00 22.33 306 ASN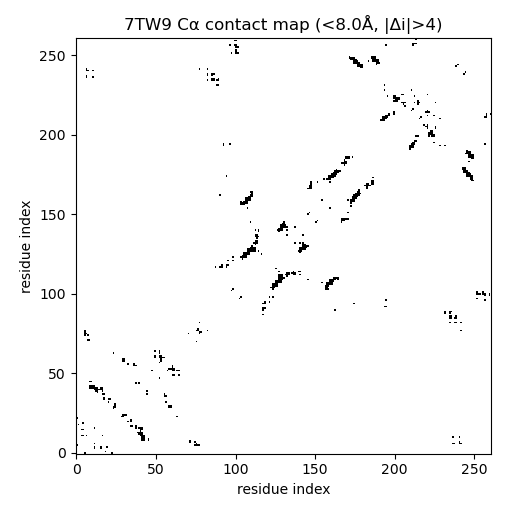 A CA 1
ATOM 1258 C C . ASN A 1 88 ? -0.944 -47.068 -1.965 1.00 22.19 306 ASN A C 1
ATOM 1259 O O . ASN A 1 88 ? 0.133 -47.679 -2.031 1.00 22.28 306 ASN A O 1
ATOM 1263 N N . ALA A 1 89 ? -1.789 -47.007 -2.992 1.00 23.17 307 ALA A N 1
ATOM 1264 C CA . ALA A 1 89 ? -1.483 -47.694 -4.241 1.00 20.60 307 ALA A CA 1
ATOM 1265 C C . ALA A 1 89 ? -0.258 -47.096 -4.920 1.00 15.02 307 ALA A C 1
ATOM 1266 O O . ALA A 1 89 ? 0.574 -47.827 -5.466 1.00 14.91 307 ALA A O 1
ATOM 1273 N N . ALA A 1 90 ? -0.136 -45.763 -4.923 1.00 14.28 308 ALA A N 1
ATOM 1274 C CA . ALA A 1 90 ? 1.042 -45.141 -5.508 1.00 9.78 308 ALA A CA 1
ATOM 1275 C C . ALA A 1 90 ? 2.311 -45.606 -4.797 1.00 12.48 308 ALA A C 1
ATOM 1276 O O . ALA A 1 90 ? 3.326 -45.917 -5.454 1.00 12.05 308 ALA A O 1
ATOM 1283 N N A CYS A 1 91 ? 2.290 -45.644 -3.462 0.55 11.23 309 CYS A N 1
ATOM 1284 N N B CYS A 1 91 ? 2.266 -45.697 -3.460 0.45 12.66 309 CYS A N 1
ATOM 1285 C CA A CYS A 1 91 ? 3.472 -46.074 -2.723 0.55 11.32 309 CYS A CA 1
ATOM 1286 C CA B CYS A 1 91 ? 3.446 -46.068 -2.686 0.45 14.07 309 CYS A CA 1
ATOM 1287 C C A CYS A 1 91 ? 3.873 -47.485 -3.125 0.55 10.82 309 CYS A C 1
ATOM 1288 C C B CYS A 1 91 ? 3.866 -47.507 -2.943 0.45 12.25 309 CYS A C 1
ATOM 1289 O O A CYS A 1 91 ? 5.041 -47.759 -3.400 0.55 12.41 309 CYS A O 1
ATOM 1290 O O B CYS A 1 91 ? 5.059 -47.814 -2.913 0.45 10.78 309 CYS A O 1
ATOM 1305 N N . ARG A 1 92 ? 2.907 -48.400 -3.169 1.00 11.74 310 ARG A N 1
ATOM 1306 C CA . ARG A 1 92 ? 3.234 -49.790 -3.496 1.00 13.74 310 ARG A CA 1
ATOM 1307 C C . ARG A 1 92 ? 3.815 -49.933 -4.896 1.00 10.92 310 ARG A C 1
ATOM 1308 O O . ARG A 1 92 ? 4.681 -50.799 -5.120 1.00 11.92 310 ARG A O 1
ATOM 1330 N N . LYS A 1 93 ? 3.390 -49.089 -5.842 1.00 9.62 311 LYS A N 1
ATOM 1331 C CA A LYS A 1 93 ? 4.005 -49.081 -7.166 0.53 10.16 311 LYS A CA 1
ATOM 1332 C CA B LYS A 1 93 ? 4.002 -49.070 -7.167 0.47 10.51 311 LYS A CA 1
ATOM 1333 C C . LYS A 1 93 ? 5.471 -48.664 -7.088 1.00 8.80 311 LYS A C 1
ATOM 1334 O O . LYS A 1 93 ? 6.329 -49.230 -7.785 1.00 9.88 311 LYS A O 1
ATOM 1369 N N . VAL A 1 94 ? 5.773 -47.660 -6.274 1.00 8.66 312 VAL A N 1
ATOM 1370 C CA . VAL A 1 94 ? 7.136 -47.199 -6.114 1.00 7.24 312 VAL A CA 1
ATOM 1371 C C . VAL A 1 94 ? 7.978 -48.252 -5.409 1.00 7.61 312 VAL A C 1
ATOM 1372 O O . VAL A 1 94 ? 9.115 -48.530 -5.827 1.00 9.56 312 VAL A O 1
ATOM 1385 N N . GLN A 1 95 ? 7.435 -48.877 -4.357 1.00 7.59 313 GLN A N 1
ATOM 1386 C CA . GLN A 1 95 ? 8.154 -49.912 -3.643 1.00 7.42 313 GLN A CA 1
ATOM 1387 C C . GLN A 1 95 ? 8.586 -51.021 -4.578 1.00 5.86 313 GLN A C 1
ATOM 1388 O O . GLN A 1 95 ? 9.757 -51.442 -4.565 1.00 9.63 313 GLN A O 1
ATOM 1402 N N . HIS A 1 96 ? 7.668 -51.517 -5.407 1.00 5.96 314 HIS A N 1
ATOM 1403 C CA . HIS A 1 96 ? 8.020 -52.608 -6.306 1.00 8.66 314 HIS A CA 1
ATOM 1404 C C . HIS A 1 96 ? 9.108 -52.200 -7.277 1.00 6.94 314 HIS A C 1
ATOM 1405 O O . HIS A 1 96 ? 10.075 -52.953 -7.495 1.00 10.94 314 HIS A O 1
ATOM 1419 N N . MET A 1 97 ? 8.959 -51.021 -7.896 1.00 9.44 315 MET A N 1
ATOM 1420 C CA . MET A 1 97 ? 9.968 -50.490 -8.814 1.00 9.35 315 MET A CA 1
ATOM 1421 C C . MET A 1 97 ? 11.343 -50.438 -8.176 1.00 10.53 315 MET A C 1
ATOM 1422 O O . MET A 1 97 ? 12.333 -50.935 -8.751 1.00 8.68 315 MET A O 1
ATOM 1436 N N . VAL A 1 98 ? 11.435 -49.759 -7.030 1.00 9.63 316 VAL A N 1
ATOM 1437 C CA . VAL A 1 98 ? 12.732 -49.499 -6.415 1.00 9.31 316 VAL A CA 1
ATOM 1438 C C . VAL A 1 98 ? 13.380 -50.798 -5.959 1.00 8.09 316 VAL A C 1
ATOM 1439 O O . VAL A 1 98 ? 14.558 -51.058 -6.229 1.00 9.04 316 VAL A O 1
ATOM 1452 N N . VAL A 1 99 ? 12.634 -51.646 -5.279 1.00 10.22 317 VAL A N 1
ATOM 1453 C CA . VAL A 1 99 ? 13.226 -52.868 -4.756 1.00 9.48 317 VAL A CA 1
ATOM 1454 C C . VAL A 1 99 ? 13.617 -53.808 -5.894 1.00 8.53 317 VAL A C 1
ATOM 1455 O O . VAL A 1 99 ? 14.662 -54.464 -5.849 1.00 8.07 317 VAL A O 1
ATOM 1468 N N . LYS A 1 100 ? 12.785 -53.916 -6.910 1.00 7.83 318 LYS A N 1
ATOM 1469 C CA . LYS A 1 100 ? 13.128 -54.716 -8.073 1.00 7.21 318 LYS A CA 1
ATOM 1470 C C . LYS A 1 100 ? 14.440 -54.270 -8.683 1.00 7.24 318 LYS A C 1
ATOM 1471 O O . LYS A 1 100 ? 15.293 -55.109 -9.025 1.00 8.80 318 LYS A O 1
ATOM 1490 N N . ALA A 1 101 ? 14.625 -52.946 -8.831 1.00 8.54 319 ALA A N 1
ATOM 1491 C CA . ALA A 1 101 ? 15.816 -52.409 -9.464 1.00 7.96 319 ALA A CA 1
ATOM 1492 C C . ALA A 1 101 ? 17.041 -52.679 -8.624 1.00 9.73 319 ALA A C 1
ATOM 1493 O O . ALA A 1 101 ? 18.094 -53.104 -9.154 1.00 10.35 319 ALA A O 1
ATOM 1500 N N . ALA A 1 102 ? 16.931 -52.458 -7.313 1.00 9.49 320 ALA A N 1
ATOM 1501 C CA . ALA A 1 102 ? 18.057 -52.732 -6.408 1.00 10.18 320 ALA A CA 1
ATOM 1502 C C . ALA A 1 102 ? 18.501 -54.186 -6.515 1.00 9.03 320 ALA A C 1
ATOM 1503 O O . ALA A 1 102 ? 19.703 -54.482 -6.618 1.00 11.04 320 ALA A O 1
ATOM 1510 N N . LEU A 1 103 ? 17.544 -55.114 -6.503 1.00 11.20 321 LEU A N 1
ATOM 1511 C CA . LEU A 1 103 ? 17.905 -56.532 -6.581 1.00 9.56 321 LEU A CA 1
ATOM 1512 C C . LEU A 1 103 ? 18.545 -56.881 -7.911 1.00 9.67 321 LEU A C 1
ATOM 1513 O O . LEU A 1 103 ? 19.483 -57.695 -7.970 1.00 11.04 321 LEU A O 1
ATOM 1529 N N . LEU A 1 104 ? 18.073 -56.281 -8.991 1.00 10.09 322 LEU A N 1
ATOM 1530 C CA . LEU A 1 104 ? 18.689 -56.542 -10.295 1.00 13.68 322 LEU A CA 1
ATOM 1531 C C . LEU A 1 104 ? 20.076 -55.919 -10.393 1.00 13.67 322 LEU A C 1
ATOM 1532 O O . LEU A 1 104 ? 20.994 -56.512 -10.973 1.00 13.76 322 LEU A O 1
ATOM 1548 N N . ALA A 1 105 ? 20.250 -54.730 -9.831 1.00 14.15 323 ALA A N 1
ATOM 1549 C CA . ALA A 1 105 ? 21.491 -53.993 -10.006 1.00 13.45 323 ALA A CA 1
ATOM 1550 C C . ALA A 1 105 ? 22.620 -54.615 -9.189 1.00 14.09 323 ALA A C 1
ATOM 1551 O O . ALA A 1 105 ? 23.748 -54.725 -9.676 1.00 16.18 323 ALA A O 1
ATOM 1558 N N . ASP A 1 106 ? 22.330 -55.061 -7.958 1.00 12.62 324 ASP A N 1
ATOM 1559 C CA . ASP A 1 106 ? 23.354 -55.489 -7.029 1.00 13.72 324 ASP A CA 1
ATOM 1560 C C . ASP A 1 106 ? 23.275 -56.947 -6.643 1.00 12.48 324 ASP A C 1
ATOM 1561 O O . ASP A 1 106 ? 24.195 -57.440 -5.983 1.00 12.95 324 ASP A O 1
ATOM 1570 N N . LYS A 1 107 ? 22.218 -57.649 -7.014 1.00 15.64 325 LYS A N 1
ATOM 1571 C CA . LYS A 1 107 ? 22.168 -59.105 -6.922 1.00 18.69 325 LYS A CA 1
ATOM 1572 C C . LYS A 1 107 ? 22.370 -59.590 -5.491 1.00 16.76 325 LYS A C 1
ATOM 1573 O O . LYS A 1 107 ? 23.098 -60.550 -5.246 1.00 15.78 325 LYS A O 1
ATOM 1592 N N . PHE A 1 108 ? 21.749 -58.901 -4.540 1.00 14.83 326 PHE A N 1
ATOM 1593 C CA . PHE A 1 108 ? 21.832 -59.313 -3.153 1.00 13.03 326 PHE A CA 1
ATOM 1594 C C . PHE A 1 108 ? 21.294 -60.735 -3.013 1.00 13.80 326 PHE A C 1
ATOM 1595 O O . PHE A 1 108 ? 20.251 -61.062 -3.603 1.00 13.99 326 PHE A O 1
ATOM 1612 N N . PRO A 1 109 ? 21.956 -61.595 -2.231 1.00 12.27 327 PRO A N 1
ATOM 1613 C CA . PRO A 1 109 ? 21.443 -62.957 -2.040 1.00 12.38 327 PRO A CA 1
ATOM 1614 C C . PRO A 1 109 ? 20.352 -63.068 -1.007 1.00 12.44 327 PRO A C 1
ATOM 1615 O O . PRO A 1 109 ? 19.618 -64.068 -1.036 1.00 13.52 327 PRO A O 1
ATOM 1626 N N A VAL A 1 110 ? 20.207 -62.081 -0.119 0.78 11.99 328 VAL A N 1
ATOM 1627 N N B VAL A 1 110 ? 20.222 -62.097 -0.101 0.22 11.56 328 VAL A N 1
ATOM 1628 C CA A VAL A 1 110 ? 19.190 -62.074 0.927 0.78 11.63 328 VAL A CA 1
ATOM 1629 C CA B VAL A 1 110 ? 19.163 -62.090 0.899 0.22 9.86 328 VAL A CA 1
ATOM 1630 C C A VAL A 1 110 ? 18.617 -60.673 1.013 0.78 10.94 328 VAL A C 1
ATOM 1631 C C B VAL A 1 110 ? 18.610 -60.677 1.017 0.22 9.71 328 VAL A C 1
ATOM 1632 O O A VAL A 1 110 ? 19.343 -59.690 0.839 0.78 10.92 328 VAL A O 1
ATOM 1633 O O B VAL A 1 110 ? 19.332 -59.691 0.852 0.22 9.51 328 VAL A O 1
ATOM 1658 N N . LEU A 1 111 ? 17.312 -60.587 1.293 1.00 7.90 329 LEU A N 1
ATOM 1659 C CA . LEU A 1 111 ? 16.633 -59.343 1.610 1.00 9.69 329 LEU A CA 1
ATOM 1660 C C . LEU A 1 111 ? 15.988 -59.497 2.988 1.00 9.19 329 LEU A C 1
ATOM 1661 O O . LEU A 1 111 ? 15.238 -60.460 3.238 1.00 7.30 329 LEU A O 1
ATOM 1678 N N . HIS A 1 112 ? 16.272 -58.554 3.874 1.00 6.55 330 HIS A N 1
ATOM 1679 C CA . HIS A 1 112 ? 15.773 -58.550 5.250 1.00 5.11 330 HIS A CA 1
ATOM 1680 C C . HIS A 1 112 ? 14.691 -57.486 5.316 1.00 4.46 330 HIS A C 1
ATOM 1681 O O . HIS A 1 112 ? 14.982 -56.285 5.317 1.00 5.46 330 HIS A O 1
ATOM 1695 N N . ASP A 1 113 ? 13.427 -57.921 5.329 1.00 6.41 331 ASP A N 1
ATOM 1696 C CA . ASP A 1 113 ? 12.279 -57.016 5.223 1.00 7.57 331 ASP A CA 1
ATOM 1697 C C . ASP A 1 113 ? 11.832 -56.674 6.634 1.00 8.31 331 ASP A C 1
ATOM 1698 O O . ASP A 1 113 ? 11.165 -57.465 7.284 1.00 10.23 331 ASP A O 1
ATOM 1707 N N . ILE A 1 114 ? 12.222 -55.492 7.126 1.00 6.06 332 ILE A N 1
ATOM 1708 C CA . ILE A 1 114 ? 12.045 -55.111 8.512 1.00 5.36 332 ILE A CA 1
ATOM 1709 C C . ILE A 1 114 ? 10.856 -54.165 8.632 1.00 6.95 332 ILE A C 1
ATOM 1710 O O . ILE A 1 114 ? 10.841 -53.068 8.053 1.00 6.37 332 ILE A O 1
ATOM 1726 N N . GLY A 1 115 ? 9.862 -54.586 9.393 1.00 7.64 333 GLY A N 1
ATOM 1727 C CA . GLY A 1 115 ? 8.614 -53.857 9.482 1.00 5.41 333 GLY A CA 1
ATOM 1728 C C . GLY A 1 115 ? 7.541 -54.326 8.534 1.00 6.35 333 GLY A C 1
ATOM 1729 O O . GLY A 1 115 ? 6.732 -53.511 8.070 1.00 5.59 333 GLY A O 1
ATOM 1733 N N . ASN A 1 116 ? 7.524 -55.615 8.199 1.00 3.79 334 ASN A N 1
ATOM 1734 C CA . ASN A 1 116 ? 6.579 -56.204 7.265 1.00 7.48 334 ASN A CA 1
ATOM 1735 C C . ASN A 1 116 ? 5.767 -57.202 8.061 1.00 7.37 334 ASN A C 1
ATOM 1736 O O . ASN A 1 116 ? 6.231 -58.325 8.315 1.00 8.08 334 ASN A O 1
ATOM 1747 N N . PRO A 1 117 ? 4.563 -56.843 8.499 1.00 7.66 335 PRO A N 1
ATOM 1748 C CA . PRO A 1 117 ? 3.787 -57.716 9.368 1.00 9.02 335 PRO A CA 1
ATOM 1749 C C . PRO A 1 117 ? 2.929 -58.728 8.641 1.00 11.97 335 PRO A C 1
ATOM 1750 O O . PRO A 1 117 ? 2.267 -59.502 9.332 1.00 11.74 335 PRO A O 1
ATOM 1761 N N . LYS A 1 118 ? 2.885 -58.704 7.305 1.00 10.90 336 LYS A N 1
ATOM 1762 C CA . LYS A 1 118 ? 2.020 -59.575 6.521 1.00 12.78 336 LYS A CA 1
ATOM 1763 C C . LYS A 1 118 ? 2.780 -60.568 5.675 1.00 11.97 336 LYS A C 1
ATOM 1764 O O . LYS A 1 118 ? 2.147 -61.388 5.015 1.00 12.09 336 LYS A O 1
ATOM 1783 N N . ALA A 1 119 ? 4.118 -60.550 5.711 1.00 11.06 337 ALA A N 1
ATOM 1784 C CA . ALA A 1 119 ? 4.927 -61.534 4.996 1.00 11.54 337 ALA A CA 1
ATOM 1785 C C . ALA A 1 119 ? 4.596 -61.545 3.504 1.00 10.35 337 ALA A C 1
ATOM 1786 O O . ALA A 1 119 ? 4.485 -62.596 2.860 1.00 10.16 337 ALA A O 1
ATOM 1793 N N A ILE A 1 120 ? 4.412 -60.355 2.952 0.59 10.41 338 ILE A N 1
ATOM 1794 N N B ILE A 1 120 ? 4.449 -60.355 2.935 0.41 9.75 338 ILE A N 1
ATOM 1795 C CA A ILE A 1 120 ? 4.146 -60.161 1.537 0.59 10.38 338 ILE A CA 1
ATOM 1796 C CA B ILE A 1 120 ? 4.132 -60.181 1.525 0.41 8.92 338 ILE A CA 1
ATOM 1797 C C A ILE A 1 120 ? 5.425 -59.632 0.900 0.59 10.18 338 ILE A C 1
ATOM 1798 C C B ILE A 1 120 ? 5.358 -59.582 0.837 0.41 9.07 338 ILE A C 1
ATOM 1799 O O A ILE A 1 120 ? 5.996 -58.648 1.381 0.59 11.49 338 ILE A O 1
ATOM 1800 O O B ILE A 1 120 ? 5.810 -58.493 1.205 0.41 9.32 338 ILE A O 1
ATOM 1831 N N . LYS A 1 121 ? 5.862 -60.265 -0.192 1.00 9.79 339 LYS A N 1
ATOM 1832 C CA . LYS A 1 121 ? 7.020 -59.797 -0.926 1.00 8.86 339 LYS A CA 1
ATOM 1833 C C . LYS A 1 121 ? 6.594 -58.739 -1.934 1.00 10.09 339 LYS A C 1
ATOM 1834 O O . LYS A 1 121 ? 5.627 -58.937 -2.678 1.00 13.02 339 LYS A O 1
ATOM 1854 N N . CYS A 1 122 ? 7.289 -57.595 -1.947 1.00 6.98 340 CYS A N 1
ATOM 1855 C CA A CYS A 1 122 ? 6.997 -56.568 -2.939 0.70 7.89 340 CYS A CA 1
ATOM 1856 C CA B CYS A 1 122 ? 7.005 -56.568 -2.937 0.30 7.30 340 CYS A CA 1
ATOM 1857 C C . CYS A 1 122 ? 7.576 -56.913 -4.312 1.00 8.30 340 CYS A C 1
ATOM 1858 O O . CYS A 1 122 ? 7.174 -56.322 -5.316 1.00 9.51 340 CYS A O 1
ATOM 1871 N N . VAL A 1 123 ? 8.522 -57.854 -4.387 1.00 8.93 341 VAL A N 1
ATOM 1872 C CA . VAL A 1 123 ? 9.067 -58.324 -5.651 1.00 8.50 341 VAL A CA 1
ATOM 1873 C C . VAL A 1 123 ? 9.059 -59.853 -5.638 1.00 7.19 341 VAL A C 1
ATOM 1874 O O . VAL A 1 123 ? 10.124 -60.487 -5.499 1.00 10.20 341 VAL A O 1
ATOM 1887 N N . PRO A 1 124 ? 7.901 -60.489 -5.770 1.00 9.32 342 PRO A N 1
ATOM 1888 C CA . PRO A 1 124 ? 7.832 -61.949 -5.596 1.00 8.45 342 PRO A CA 1
ATOM 1889 C C . PRO A 1 124 ? 8.639 -62.778 -6.604 1.00 12.65 342 PRO A C 1
ATOM 1890 O O . PRO A 1 124 ? 8.908 -63.958 -6.339 1.00 13.89 342 PRO A O 1
ATOM 1901 N N . GLN A 1 125 ? 9.037 -62.226 -7.751 1.00 15.14 343 GLN A N 1
ATOM 1902 C CA . GLN A 1 125 ? 9.723 -62.991 -8.786 1.00 17.32 343 GLN A CA 1
ATOM 1903 C C . GLN A 1 125 ? 11.230 -62.796 -8.773 1.00 15.48 343 GLN A C 1
ATOM 1904 O O . GLN A 1 125 ? 11.924 -63.368 -9.631 1.00 17.24 343 GLN A O 1
ATOM 1918 N N . ALA A 1 126 ? 11.761 -62.066 -7.784 1.00 12.49 344 ALA A N 1
ATOM 1919 C CA . ALA A 1 126 ? 13.201 -61.887 -7.722 1.00 16.28 344 ALA A CA 1
ATOM 1920 C C . ALA A 1 126 ? 13.861 -63.159 -7.214 1.00 17.01 344 ALA A C 1
ATOM 1921 O O . ALA A 1 126 ? 13.289 -63.906 -6.421 1.00 17.30 344 ALA A O 1
ATOM 1928 N N . ASP A 1 127 ? 15.096 -63.385 -7.660 1.00 20.92 345 ASP A N 1
ATOM 1929 C CA . ASP A 1 127 ? 15.926 -64.491 -7.184 1.00 22.47 345 ASP A CA 1
ATOM 1930 C C . ASP A 1 127 ? 16.666 -64.005 -5.939 1.00 20.81 345 ASP A C 1
ATOM 1931 O O . ASP A 1 127 ? 17.743 -63.389 -6.018 1.00 22.65 345 ASP A O 1
ATOM 1940 N N . VAL A 1 128 ? 16.070 -64.263 -4.777 1.00 15.87 346 VAL A N 1
ATOM 1941 C CA . VAL A 1 128 ? 16.608 -63.784 -3.512 1.00 13.11 346 VAL A CA 1
ATOM 1942 C C . VAL A 1 128 ? 15.888 -64.490 -2.378 1.00 12.90 346 VAL A C 1
ATOM 1943 O O . VAL A 1 128 ? 14.692 -64.785 -2.475 1.00 13.87 346 VAL A O 1
ATOM 1956 N N . GLU A 1 129 ? 16.610 -64.792 -1.303 1.00 12.69 347 GLU A N 1
ATOM 1957 C CA . GLU A 1 129 ? 15.996 -65.315 -0.077 1.00 12.73 347 GLU A CA 1
ATOM 1958 C C . GLU A 1 129 ? 15.358 -64.150 0.679 1.00 12.17 347 GLU A C 1
ATOM 1959 O O . GLU A 1 129 ? 16.055 -63.242 1.147 1.00 9.42 347 GLU A O 1
ATOM 1971 N N . TRP A 1 130 ? 14.034 -64.170 0.814 1.00 9.73 348 TRP A N 1
ATOM 1972 C CA . TRP A 1 130 ? 13.295 -63.094 1.463 1.00 10.13 348 TRP A CA 1
ATOM 1973 C C . TRP A 1 130 ? 13.055 -63.458 2.920 1.00 8.25 348 TRP A C 1
ATOM 1974 O O . TRP A 1 130 ? 12.494 -64.524 3.217 1.00 8.42 348 TRP A O 1
ATOM 1995 N N . LYS A 1 131 ? 13.465 -62.582 3.835 1.00 8.08 349 LYS A N 1
ATOM 1996 C CA . LYS A 1 131 ? 13.274 -62.773 5.268 1.00 9.16 349 LYS A CA 1
ATOM 1997 C C . LYS A 1 131 ? 12.476 -61.621 5.843 1.00 8.66 349 LYS A C 1
ATOM 1998 O O . LYS A 1 131 ? 12.738 -60.449 5.521 1.00 12.51 349 LYS A O 1
ATOM 2017 N N . PHE A 1 132 ? 11.486 -61.954 6.698 1.00 8.85 350 PHE A N 1
ATOM 2018 C CA . PHE A 1 132 ? 10.572 -60.952 7.240 1.00 9.35 350 PHE A CA 1
ATOM 2019 C C . PHE A 1 132 ? 10.755 -60.799 8.743 1.00 8.22 350 PHE A C 1
ATOM 2020 O O . PHE A 1 132 ? 10.949 -61.796 9.466 1.00 7.47 350 PHE A O 1
ATOM 2037 N N . TYR A 1 133 ? 10.629 -59.554 9.228 1.00 7.26 351 TYR A N 1
ATOM 2038 C CA . TYR A 1 133 ? 10.730 -59.241 10.633 1.00 6.94 351 TYR A CA 1
ATOM 2039 C C . TYR A 1 133 ? 9.713 -58.155 10.958 1.00 6.08 351 TYR A C 1
ATOM 2040 O O . TYR A 1 133 ? 9.442 -57.288 10.121 1.00 8.90 351 TYR A O 1
ATOM 2058 N N . ASP A 1 134 ? 9.136 -58.209 12.154 1.00 4.59 352 ASP A N 1
ATOM 2059 C CA . ASP A 1 134 ? 8.253 -57.126 12.598 1.00 6.64 352 ASP A CA 1
ATOM 2060 C C . ASP A 1 134 ? 8.078 -57.189 14.108 1.00 9.08 352 ASP A C 1
ATOM 2061 O O . ASP A 1 134 ? 8.059 -58.270 14.701 1.00 8.73 352 ASP A O 1
ATOM 2070 N N . ALA A 1 135 ? 7.940 -56.019 14.738 1.00 10.28 353 ALA A N 1
ATOM 2071 C CA . ALA A 1 135 ? 7.739 -55.976 16.181 1.00 8.50 353 ALA A CA 1
ATOM 2072 C C . ALA A 1 135 ? 6.386 -56.535 16.606 1.00 10.00 353 ALA A C 1
ATOM 2073 O O . ALA A 1 135 ? 6.248 -56.983 17.747 1.00 10.85 353 ALA A O 1
ATOM 2080 N N . GLN A 1 136 ? 5.383 -56.471 15.736 1.00 10.67 354 GLN A N 1
ATOM 2081 C CA . GLN A 1 136 ? 4.037 -56.965 16.034 1.00 12.18 354 GLN A CA 1
ATOM 2082 C C . GLN A 1 136 ? 3.464 -57.619 14.787 1.00 11.80 354 GLN A C 1
ATOM 2083 O O . GLN A 1 136 ? 2.607 -57.052 14.090 1.00 11.81 354 GLN A O 1
ATOM 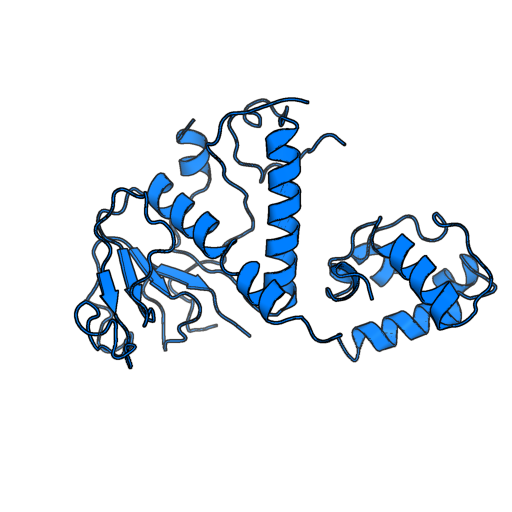2097 N N . PRO A 1 137 ? 3.911 -58.832 14.464 1.00 12.12 355 PRO A N 1
ATOM 2098 C CA . PRO A 1 137 ? 3.413 -59.490 13.253 1.00 11.47 355 PRO A CA 1
ATOM 2099 C C . PRO A 1 137 ? 1.923 -59.767 13.342 1.00 11.68 355 PRO A C 1
ATOM 2100 O O . PRO A 1 137 ? 1.397 -60.074 14.415 1.00 10.94 355 PRO A O 1
ATOM 2111 N N . CYS A 1 138 ? 1.244 -59.646 12.197 1.00 11.76 356 CYS A N 1
ATOM 2112 C CA . CYS A 1 138 ? -0.146 -60.076 12.097 1.00 11.47 356 CYS A CA 1
ATOM 2113 C C . CYS A 1 138 ? -0.241 -61.524 12.551 1.00 9.29 356 CYS A C 1
ATOM 2114 O O . CYS A 1 138 ? 0.588 -62.366 12.190 1.00 10.78 356 CYS A O 1
ATOM 2122 N N . SER A 1 139 ? -1.235 -61.822 13.367 1.00 12.61 357 SER A N 1
ATOM 2123 C CA . SER A 1 139 ? -1.300 -63.163 13.953 1.00 14.54 357 SER A CA 1
ATOM 2124 C C . SER A 1 139 ? -1.410 -64.259 12.896 1.00 13.63 357 SER A C 1
ATOM 2125 O O . SER A 1 139 ? -0.919 -65.391 13.113 1.00 13.74 357 SER A O 1
ATOM 2133 N N . ASP A 1 140 ? -1.984 -63.951 11.739 1.00 16.01 358 ASP A N 1
ATOM 2134 C CA . ASP A 1 140 ? -2.127 -64.935 10.669 1.00 18.51 358 ASP A CA 1
ATOM 2135 C C . ASP A 1 140 ? -0.872 -65.109 9.819 1.00 14.83 358 ASP A C 1
ATOM 2136 O O . ASP A 1 140 ? -0.874 -65.962 8.932 1.00 12.54 358 ASP A O 1
ATOM 2145 N N . LYS A 1 141 ? 0.182 -64.316 10.049 1.00 11.88 359 LYS A N 1
ATOM 2146 C CA . LYS A 1 141 ? 1.438 -64.455 9.333 1.00 11.14 359 LYS A CA 1
ATOM 2147 C C . LYS A 1 141 ? 2.644 -64.599 10.259 1.00 12.04 359 LYS A C 1
ATOM 2148 O O . LYS A 1 141 ? 3.760 -64.762 9.753 1.00 12.51 359 LYS A O 1
ATOM 2167 N N . ALA A 1 142 ? 2.459 -64.556 11.592 1.00 12.90 360 ALA A N 1
ATOM 2168 C CA . ALA A 1 142 ? 3.579 -64.618 12.526 1.00 11.75 360 ALA A CA 1
ATOM 2169 C C . ALA A 1 142 ? 4.362 -65.914 12.408 1.00 11.31 360 ALA A C 1
ATOM 2170 O O . ALA A 1 142 ? 5.538 -65.951 12.780 1.00 12.06 360 ALA A O 1
ATOM 2177 N N . TYR A 1 143 ? 3.742 -66.975 11.895 1.00 10.29 361 TYR A N 1
ATOM 2178 C CA . TYR A 1 143 ? 4.465 -68.238 11.737 1.00 11.44 361 TYR A CA 1
ATOM 2179 C C . TYR A 1 143 ? 5.642 -68.131 10.784 1.00 11.44 361 TYR A C 1
ATOM 2180 O O . TYR A 1 143 ? 6.530 -68.971 10.830 1.00 13.76 361 TYR A O 1
ATOM 2198 N N . LYS A 1 144 ? 5.698 -67.105 9.930 1.00 12.66 362 LYS A N 1
ATOM 2199 C CA . LYS A 1 144 ? 6.841 -66.923 9.034 1.00 10.49 362 LYS A CA 1
ATOM 2200 C C . LYS A 1 144 ? 7.460 -65.536 9.159 1.00 10.70 362 LYS A C 1
ATOM 2201 O O . LYS A 1 144 ? 8.110 -65.072 8.214 1.00 9.04 362 LYS A O 1
ATOM 2220 N N . ILE A 1 145 ? 7.266 -64.875 10.297 1.00 8.54 363 ILE A N 1
ATOM 2221 C CA . ILE A 1 145 ? 7.833 -63.565 10.555 1.00 10.50 363 ILE A CA 1
ATOM 2222 C C . ILE A 1 145 ? 8.563 -63.641 11.890 1.00 11.31 363 ILE A C 1
ATOM 2223 O O . ILE A 1 145 ? 8.013 -64.133 12.880 1.00 11.15 363 ILE A O 1
ATOM 2239 N N . GLU A 1 146 ? 9.796 -63.144 11.922 1.00 9.67 364 GLU A N 1
ATOM 2240 C CA . GLU A 1 146 ? 10.576 -63.071 13.145 1.00 9.60 364 GLU A CA 1
ATOM 2241 C C . GLU A 1 146 ? 10.088 -61.888 13.953 1.00 10.07 364 GLU A C 1
ATOM 2242 O O . GLU A 1 146 ? 10.059 -60.763 13.429 1.00 10.01 364 GLU A O 1
ATOM 2254 N N . GLU A 1 147 ? 9.692 -62.131 15.200 1.00 9.72 365 GLU A N 1
ATOM 2255 C CA . GLU A 1 147 ? 9.234 -61.060 16.084 1.00 12.60 365 GLU A CA 1
ATOM 2256 C C . GLU A 1 147 ? 10.443 -60.292 16.592 1.00 12.86 365 GLU A C 1
ATOM 2257 O O . GLU A 1 147 ? 11.226 -60.805 17.395 1.00 14.99 365 GLU A O 1
ATOM 2269 N N . LEU A 1 148 ? 10.612 -59.058 16.132 1.00 11.99 366 LEU A N 1
ATOM 2270 C CA . LEU A 1 148 ? 11.834 -58.320 16.415 1.00 11.99 366 LEU A CA 1
ATOM 2271 C C . LEU A 1 148 ? 11.568 -56.829 16.325 1.00 11.27 366 LEU A C 1
ATOM 2272 O O . LEU A 1 148 ? 10.893 -56.373 15.404 1.00 10.49 366 LEU A O 1
ATOM 2288 N N . PHE A 1 149 ? 12.076 -56.087 17.295 1.00 8.71 367 PHE A N 1
ATOM 2289 C CA . PHE A 1 149 ? 12.052 -54.621 17.273 1.00 10.48 367 PHE A CA 1
ATOM 2290 C C . PHE A 1 149 ? 13.461 -54.163 16.926 1.00 10.49 367 PHE A C 1
ATOM 2291 O O . PHE A 1 149 ? 14.400 -54.369 17.713 1.00 11.29 367 PHE A O 1
ATOM 2308 N N . TYR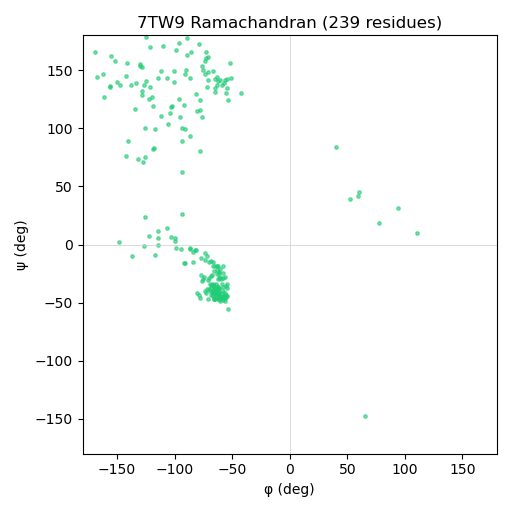 A 1 150 ? 13.610 -53.559 15.757 1.00 9.91 368 TYR A N 1
ATOM 2309 C CA . TYR A 1 150 ? 14.925 -53.182 15.259 1.00 7.33 368 TYR A CA 1
ATOM 2310 C C . TYR A 1 150 ? 15.366 -51.883 15.895 1.00 8.07 368 TYR A C 1
ATOM 2311 O O . TYR A 1 150 ? 14.617 -50.897 15.916 1.00 11.09 368 TYR A O 1
ATOM 2329 N N . SER A 1 151 ? 16.579 -51.880 16.424 1.00 10.47 369 SER A N 1
ATOM 2330 C CA . SER A 1 151 ? 17.224 -50.658 16.854 1.00 12.53 369 SER A CA 1
ATOM 2331 C C . SER A 1 151 ? 18.657 -50.775 16.382 1.00 13.34 369 SER A C 1
ATOM 2332 O O . SER A 1 151 ? 19.261 -51.847 16.503 1.00 12.29 369 SER A O 1
ATOM 2340 N N . TYR A 1 152 ? 19.189 -49.678 15.835 1.00 13.08 370 TYR A N 1
ATOM 2341 C CA . TYR A 1 152 ? 20.568 -49.679 15.365 1.00 14.48 370 TYR A CA 1
ATOM 2342 C C . TYR A 1 152 ? 21.514 -50.025 16.502 1.00 13.43 370 TYR A C 1
ATOM 2343 O O . TYR A 1 152 ? 22.450 -50.817 16.323 1.00 14.35 370 TYR A O 1
ATOM 2361 N N . ALA A 1 153 ? 21.267 -49.471 17.685 1.00 13.30 371 ALA A N 1
ATOM 2362 C CA . ALA A 1 153 ? 22.135 -49.709 18.823 1.00 15.30 371 ALA A CA 1
ATOM 2363 C C . ALA A 1 153 ? 22.194 -51.174 19.217 1.00 16.67 371 ALA A C 1
ATOM 2364 O O . ALA A 1 153 ? 23.184 -51.604 19.811 1.00 22.01 371 ALA A O 1
ATOM 2371 N N . THR A 1 154 ? 21.179 -51.955 18.895 1.00 14.98 372 THR A N 1
ATOM 2372 C CA A THR A 1 154 ? 21.161 -53.372 19.249 0.66 14.76 372 THR A CA 1
ATOM 2373 C CA B THR A 1 154 ? 21.164 -53.369 19.247 0.34 14.45 372 THR A CA 1
ATOM 2374 C C . THR A 1 154 ? 21.499 -54.294 18.083 1.00 15.38 372 THR A C 1
ATOM 2375 O O . THR A 1 154 ? 22.030 -55.394 18.315 1.00 15.95 372 THR A O 1
ATOM 2396 N N . HIS A 1 155 ? 21.246 -53.870 16.847 1.00 13.12 373 HIS A N 1
ATOM 2397 C CA . HIS A 1 155 ? 21.332 -54.742 15.680 1.00 12.47 373 HIS A CA 1
ATOM 2398 C C . HIS A 1 155 ? 22.300 -54.281 14.596 1.00 11.83 373 HIS A C 1
ATOM 2399 O O . HIS A 1 155 ? 22.350 -54.892 13.521 1.00 12.95 373 HIS A O 1
ATOM 2413 N N . SER A 1 156 ? 23.086 -53.237 14.842 1.00 14.76 374 SER A N 1
ATOM 2414 C CA . SER A 1 156 ? 23.924 -52.717 13.777 1.00 15.80 374 SER A CA 1
ATOM 2415 C C . SER A 1 156 ? 24.910 -53.762 13.284 1.00 17.41 374 SER A C 1
ATOM 2416 O O . SER A 1 156 ? 25.431 -53.650 12.166 1.00 20.01 374 SER A O 1
ATOM 2424 N N . ASP A 1 157 ? 25.188 -54.766 14.089 1.00 18.14 375 ASP A N 1
ATOM 2425 C CA A ASP A 1 157 ? 26.105 -55.827 13.702 0.41 19.73 375 ASP A CA 1
ATOM 2426 C CA B ASP A 1 157 ? 26.101 -55.840 13.733 0.59 20.28 375 ASP A CA 1
ATOM 2427 C C . ASP A 1 157 ? 25.389 -57.026 13.096 1.00 20.09 375 ASP A C 1
ATOM 2428 O O . ASP A 1 157 ? 26.042 -58.027 12.780 1.00 21.02 375 ASP A O 1
ATOM 2445 N N . LYS A 1 158 ? 24.081 -56.941 12.905 1.00 16.47 376 LYS A N 1
ATOM 2446 C CA . LYS A 1 158 ? 23.277 -58.010 12.326 1.00 14.36 376 LYS A CA 1
ATOM 2447 C C . LYS A 1 158 ? 22.794 -57.607 10.939 1.00 11.69 376 LYS A C 1
ATOM 2448 O O . LYS A 1 158 ? 22.948 -56.464 10.495 1.00 11.94 376 LYS A O 1
ATOM 2463 N N . PHE A 1 159 ? 22.221 -58.575 10.237 1.00 10.90 377 PHE A N 1
ATOM 2464 C CA . PHE A 1 159 ? 21.679 -58.365 8.896 1.00 12.34 377 PHE A CA 1
ATOM 2465 C C . PHE A 1 159 ? 22.696 -57.728 7.958 1.00 10.80 377 PHE A C 1
ATOM 2466 O O . PHE A 1 159 ? 22.357 -56.875 7.147 1.00 13.10 377 PHE A O 1
ATOM 2483 N N . THR A 1 160 ? 23.956 -58.151 8.063 1.00 16.64 378 THR A N 1
ATOM 2484 C CA . THR A 1 160 ? 25.027 -57.552 7.286 1.00 17.30 378 THR A CA 1
ATOM 2485 C C . THR A 1 160 ? 25.135 -58.145 5.894 1.00 17.49 378 THR A C 1
ATOM 2486 O O . THR A 1 160 ? 25.813 -57.568 5.051 1.00 18.55 378 THR A O 1
ATOM 2497 N N . ASP A 1 161 ? 24.509 -59.290 5.643 1.00 15.30 379 ASP A N 1
ATOM 2498 C CA . ASP A 1 161 ? 24.465 -59.874 4.320 1.00 16.46 379 ASP A CA 1
ATOM 2499 C C . ASP A 1 161 ? 23.240 -59.361 3.579 1.00 16.27 379 ASP A C 1
ATOM 2500 O O . ASP A 1 161 ? 22.226 -59.024 4.186 1.00 17.88 379 ASP A O 1
ATOM 2509 N N . GLY A 1 162 ? 23.352 -59.282 2.260 1.00 16.58 380 GLY A N 1
ATOM 2510 C CA . GLY A 1 162 ? 22.234 -58.829 1.459 1.00 13.62 380 GLY A CA 1
ATOM 2511 C C . GLY A 1 162 ? 21.881 -57.379 1.722 1.00 9.76 380 GLY A C 1
ATOM 2512 O O . GLY A 1 162 ? 22.741 -56.536 2.023 1.00 10.71 380 GLY A O 1
ATOM 2516 N N . VAL A 1 163 ? 20.583 -57.083 1.594 1.00 8.20 381 VAL A N 1
ATOM 2517 C CA . VAL A 1 163 ? 20.074 -55.723 1.755 1.00 8.82 381 VAL A CA 1
ATOM 2518 C C . VAL A 1 163 ? 18.932 -55.750 2.742 1.00 8.25 381 VAL A C 1
ATOM 2519 O O . VAL A 1 163 ? 18.268 -56.780 2.908 1.00 9.26 381 VAL A O 1
ATOM 2532 N N . CYS A 1 164 ? 18.724 -54.620 3.435 1.00 7.19 382 CYS A N 1
ATOM 2533 C CA . CYS A 1 164 ? 17.599 -54.460 4.359 1.00 6.52 382 CYS A CA 1
ATOM 2534 C C . CYS A 1 164 ? 16.577 -53.534 3.711 1.00 4.88 382 CYS A C 1
ATOM 2535 O O . CYS A 1 164 ? 16.946 -52.543 3.066 1.00 8.34 382 CYS A O 1
ATOM 2543 N N . LEU A 1 165 ? 15.286 -53.817 3.942 1.00 7.03 383 LEU A N 1
ATOM 2544 C CA . LEU A 1 165 ? 14.190 -53.008 3.423 1.00 7.60 383 LEU A CA 1
ATOM 2545 C C . LEU A 1 165 ? 13.401 -52.444 4.601 1.00 7.83 383 LEU A C 1
ATOM 2546 O O . LEU A 1 165 ? 12.902 -53.203 5.428 1.00 9.69 383 LEU A O 1
ATOM 2562 N N . PHE A 1 166 ? 13.346 -51.116 4.713 1.00 7.70 384 PHE A N 1
ATOM 2563 C CA . PHE A 1 166 ? 12.548 -50.437 5.716 1.00 7.48 384 PHE A CA 1
ATOM 2564 C C . PHE A 1 166 ? 11.512 -49.579 5.013 1.00 7.04 384 PHE A C 1
ATOM 2565 O O . PHE A 1 166 ? 11.702 -48.374 4.822 1.00 8.60 384 PHE A O 1
ATOM 2582 N N . TRP A 1 167 ? 10.406 -50.173 4.602 1.00 8.59 385 TRP A N 1
ATOM 2583 C CA . TRP A 1 167 ? 9.400 -49.418 3.863 1.00 9.47 385 TRP A CA 1
ATOM 2584 C C . TRP A 1 167 ? 8.417 -48.845 4.863 1.00 8.82 385 TRP A C 1
ATOM 2585 O O . TRP A 1 167 ? 7.515 -49.544 5.338 1.00 9.36 385 TRP A O 1
ATOM 2606 N N . ASN A 1 168 ? 8.594 -47.568 5.200 1.00 9.54 386 ASN A N 1
ATOM 2607 C CA A ASN A 1 168 ? 7.758 -46.888 6.185 0.62 11.80 386 ASN A CA 1
ATOM 2608 C CA B ASN A 1 168 ? 7.756 -46.890 6.185 0.38 11.58 386 ASN A CA 1
ATOM 2609 C C . ASN A 1 168 ? 7.802 -47.608 7.537 1.00 11.82 386 ASN A C 1
ATOM 2610 O O . ASN A 1 168 ? 6.783 -47.860 8.175 1.00 11.84 386 ASN A O 1
ATOM 2631 N N . CYS A 1 169 ? 9.014 -47.946 7.974 1.00 10.88 387 CYS A N 1
ATOM 2632 C CA . CYS A 1 169 ? 9.236 -48.520 9.297 1.00 10.39 387 CYS A CA 1
ATOM 2633 C C . CYS A 1 169 ? 10.283 -47.612 9.938 1.00 12.73 387 CYS A C 1
ATOM 2634 O O . CYS A 1 169 ? 11.476 -47.719 9.636 1.00 12.08 387 CYS A O 1
ATOM 2642 N N . ASN A 1 170 ? 9.833 -46.708 10.788 1.00 15.04 388 ASN A N 1
ATOM 2643 C CA . ASN A 1 170 ? 10.677 -45.651 11.344 1.00 19.31 388 ASN A CA 1
ATOM 2644 C C . ASN A 1 170 ? 11.502 -46.223 12.490 1.00 18.45 388 ASN A C 1
ATOM 2645 O O . ASN A 1 170 ? 10.961 -46.649 13.507 1.00 19.67 388 ASN A O 1
ATOM 2656 N N . VAL A 1 171 ? 12.811 -46.265 12.316 1.00 14.60 389 VAL A N 1
ATOM 2657 C CA . VAL A 1 171 ? 13.710 -46.773 13.341 1.00 13.95 389 VAL A CA 1
ATOM 2658 C C . VAL A 1 171 ? 14.694 -45.666 13.688 1.00 15.50 389 VAL A C 1
ATOM 2659 O O . VAL A 1 171 ? 14.763 -44.642 13.016 1.00 16.43 389 VAL A O 1
ATOM 2672 N N . ASP A 1 172 ? 15.462 -45.897 14.760 1.00 15.79 390 ASP A N 1
ATOM 2673 C CA . ASP A 1 172 ? 16.372 -44.871 15.260 1.00 16.22 390 ASP A CA 1
ATOM 2674 C C . ASP A 1 172 ? 17.439 -44.498 14.228 1.00 16.24 390 ASP A C 1
ATOM 2675 O O . ASP A 1 172 ? 17.721 -43.309 14.015 1.00 16.55 390 ASP A O 1
ATOM 2684 N N . ARG A 1 173 ? 18.026 -45.485 13.559 1.00 12.41 391 ARG A N 1
ATOM 2685 C CA . ARG A 1 173 ? 19.006 -45.225 12.515 1.00 10.24 391 ARG A CA 1
ATOM 2686 C C . ARG A 1 173 ? 19.046 -46.418 11.578 1.00 9.32 391 ARG A C 1
ATOM 2687 O O . ARG A 1 173 ? 19.038 -47.565 12.045 1.00 9.43 391 ARG A O 1
ATOM 2708 N N . TYR A 1 174 ? 19.075 -46.144 10.278 1.00 8.64 392 TYR A N 1
ATOM 2709 C CA . TYR A 1 174 ? 19.037 -47.242 9.330 1.00 8.23 392 TYR A CA 1
ATOM 2710 C C . TYR A 1 174 ? 20.448 -47.768 9.069 1.00 9.21 392 TYR A C 1
ATOM 2711 O O . TYR A 1 174 ? 21.414 -46.975 8.994 1.00 9.98 392 TYR A O 1
ATOM 2729 N N . PRO A 1 175 ? 20.629 -49.080 8.890 1.00 6.81 393 PRO A N 1
ATOM 2730 C CA . PRO A 1 175 ? 21.962 -49.590 8.546 1.00 9.54 393 PRO A CA 1
ATOM 2731 C C . PRO A 1 175 ? 22.326 -49.235 7.103 1.00 7.08 393 PRO A C 1
ATOM 2732 O O . PRO A 1 175 ? 21.503 -48.846 6.276 1.00 8.78 393 PRO A O 1
ATOM 2743 N N . ALA A 1 176 ? 23.608 -49.394 6.791 1.00 8.85 394 ALA A N 1
ATOM 2744 C CA . ALA A 1 176 ? 24.125 -48.881 5.528 1.00 9.43 394 ALA A CA 1
ATOM 2745 C C . ALA A 1 176 ? 23.604 -49.670 4.345 1.00 7.72 394 ALA A C 1
ATOM 2746 O O . ALA A 1 176 ? 23.465 -49.125 3.238 1.00 9.20 394 ALA A O 1
ATOM 2753 N N . ASN A 1 177 ? 23.295 -50.946 4.543 1.00 8.12 395 ASN A N 1
ATOM 2754 C CA . ASN A 1 177 ? 22.798 -51.776 3.447 1.00 8.44 395 ASN A CA 1
ATOM 2755 C C . ASN A 1 177 ? 21.268 -51.768 3.426 1.00 7.42 395 ASN A C 1
ATOM 2756 O O . ASN A 1 177 ? 20.627 -52.798 3.572 1.00 8.80 395 ASN A O 1
ATOM 2767 N N . SER A 1 178 ? 20.689 -50.589 3.214 1.00 6.68 396 SER A N 1
ATOM 2768 C CA . SER A 1 178 ? 19.239 -50.433 3.353 1.00 7.58 396 SER A CA 1
ATOM 2769 C C . SER A 1 178 ? 18.604 -49.746 2.157 1.00 7.80 396 SER A C 1
ATOM 2770 O O . SER A 1 178 ? 19.234 -48.944 1.456 1.00 7.33 396 SER A O 1
ATOM 2778 N N . ILE A 1 179 ? 17.312 -50.058 1.952 1.00 7.74 397 ILE A N 1
ATOM 2779 C CA . ILE A 1 179 ? 16.405 -49.321 1.083 1.00 8.02 397 ILE A CA 1
ATOM 2780 C C . ILE A 1 179 ? 15.273 -48.826 1.971 1.00 8.33 397 ILE A C 1
ATOM 2781 O O . ILE A 1 179 ? 14.648 -49.629 2.668 1.00 8.71 397 ILE A O 1
ATOM 2797 N N . VAL A 1 180 ? 14.991 -47.516 1.940 1.00 8.80 398 VAL A N 1
ATOM 2798 C CA . VAL A 1 180 ? 14.122 -46.883 2.925 1.00 9.51 398 VAL A CA 1
ATOM 2799 C C . VAL A 1 180 ? 13.107 -45.976 2.243 1.00 8.39 398 VAL A C 1
ATOM 2800 O O . VAL A 1 180 ? 13.441 -45.220 1.329 1.00 10.58 398 VAL A O 1
ATOM 2813 N N . CYS A 1 181 ? 11.873 -46.023 2.728 1.00 8.24 399 CYS A N 1
ATOM 2814 C CA . CYS A 1 181 ? 10.858 -45.013 2.468 1.00 8.63 399 CYS A CA 1
ATOM 2815 C C . CYS A 1 181 ? 10.405 -44.461 3.820 1.00 10.98 399 CYS A C 1
ATOM 2816 O O . CYS A 1 181 ? 10.008 -45.224 4.711 1.00 10.53 399 CYS A O 1
ATOM 2824 N N . ARG A 1 182 ? 10.474 -43.138 3.986 1.00 11.62 400 ARG A N 1
ATOM 2825 C CA . ARG A 1 182 ? 10.128 -42.492 5.238 1.00 17.96 400 ARG A CA 1
ATOM 2826 C C . ARG A 1 182 ? 9.066 -41.426 5.006 1.00 18.01 400 ARG A C 1
ATOM 2827 O O . ARG A 1 182 ? 9.120 -40.678 4.027 1.00 17.61 400 ARG A O 1
ATOM 2848 N N . PHE A 1 183 ? 8.122 -41.340 5.932 1.00 21.90 401 PHE A N 1
ATOM 2849 C CA . PHE A 1 183 ? 7.044 -40.367 5.851 1.00 27.11 401 PHE A CA 1
ATOM 2850 C C . PHE A 1 183 ? 7.350 -39.186 6.756 1.00 29.14 401 PHE A C 1
ATOM 2851 O O . PHE A 1 183 ? 7.870 -39.364 7.855 1.00 28.01 401 PHE A O 1
ATOM 2868 N N . ASP A 1 184 ? 7.038 -37.985 6.280 1.00 34.44 402 ASP A N 1
ATOM 2869 C CA . ASP A 1 184 ? 7.216 -36.763 7.061 1.00 40.91 402 ASP A CA 1
ATOM 2870 C C . ASP A 1 184 ? 5.886 -36.301 7.656 1.00 43.72 402 ASP A C 1
ATOM 2871 O O . ASP A 1 184 ? 5.045 -35.731 6.960 1.00 45.55 402 ASP A O 1
ATOM 2880 N N . LYS A 1 215 ? 17.293 -35.783 10.506 1.00 29.25 433 LYS A N 1
ATOM 2881 C CA . LYS A 1 215 ? 18.063 -36.309 9.380 1.00 30.63 433 LYS A CA 1
ATOM 2882 C C . LYS A 1 215 ? 19.184 -37.240 9.836 1.00 27.94 433 LYS A C 1
ATOM 2883 O O . LYS A 1 215 ? 19.820 -37.908 9.022 1.00 26.72 433 LYS A O 1
ATOM 2889 N N . SER A 1 216 ? 19.422 -37.280 11.147 1.00 28.16 434 SER A N 1
ATOM 2890 C CA . SER A 1 216 ? 20.467 -38.149 11.674 1.00 25.69 434 SER A CA 1
ATOM 2891 C C . SER A 1 216 ? 20.136 -39.621 11.476 1.00 19.66 434 SER A C 1
ATOM 2892 O O . SER A 1 216 ? 21.047 -40.455 11.450 1.00 20.02 434 SER A O 1
ATOM 2900 N N . ALA A 1 217 ? 18.861 -39.965 11.311 1.00 15.82 435 ALA A N 1
ATOM 2901 C CA . ALA A 1 217 ? 18.519 -41.349 11.023 1.00 13.97 435 ALA A CA 1
ATOM 2902 C C . ALA A 1 217 ? 19.083 -41.851 9.695 1.00 12.78 435 ALA A C 1
ATOM 2903 O O . ALA A 1 217 ? 19.231 -43.074 9.518 1.00 10.48 435 ALA A O 1
ATOM 2910 N N . PHE A 1 218 ? 19.407 -40.955 8.765 1.00 13.13 436 PHE A N 1
ATOM 2911 C CA . PHE A 1 218 ? 19.762 -41.343 7.406 1.00 14.00 436 PHE A CA 1
ATOM 2912 C C . PHE A 1 218 ? 21.250 -41.210 7.088 1.00 13.83 436 PHE A C 1
ATOM 2913 O O . PHE A 1 218 ? 21.623 -41.286 5.910 1.00 14.62 436 PHE A O 1
ATOM 2930 N N . VAL A 1 219 ? 22.110 -41.040 8.102 1.00 13.99 437 VAL A N 1
ATOM 2931 C CA . VAL A 1 219 ? 23.515 -40.722 7.841 1.00 13.92 437 VAL A CA 1
ATOM 2932 C C . VAL A 1 219 ? 24.203 -41.797 7.025 1.00 12.72 437 VAL A C 1
ATOM 2933 O O . VAL A 1 219 ? 25.184 -41.510 6.315 1.00 13.40 437 VAL A O 1
ATOM 2946 N N . ASN A 1 220 ? 23.771 -43.046 7.157 1.00 11.41 438 ASN A N 1
ATOM 2947 C CA . ASN A 1 220 ? 24.437 -44.147 6.471 1.00 10.85 438 ASN A CA 1
ATOM 2948 C C . ASN A 1 220 ? 24.004 -44.275 5.014 1.00 10.33 438 ASN A C 1
ATOM 2949 O O . ASN A 1 220 ? 24.538 -45.121 4.297 1.00 8.56 438 ASN A O 1
ATOM 2960 N N . LEU A 1 221 ? 23.039 -43.467 4.566 1.00 9.54 439 LEU A N 1
ATOM 2961 C CA . LEU A 1 221 ? 22.385 -43.609 3.283 1.00 8.31 439 LEU A CA 1
ATOM 2962 C C . LEU A 1 221 ? 22.492 -42.320 2.485 1.00 7.96 439 LEU A C 1
ATOM 2963 O O . LEU A 1 221 ? 23.044 -41.303 2.961 1.00 8.92 439 LEU A O 1
ATOM 2979 N N . LYS A 1 222 ? 21.947 -42.362 1.281 1.00 8.44 440 LYS A N 1
ATOM 2980 C CA . LYS A 1 222 ? 21.822 -41.204 0.406 1.00 8.87 440 LYS A CA 1
ATOM 2981 C C . LYS A 1 222 ? 20.391 -41.102 -0.111 1.00 8.54 440 LYS A C 1
ATOM 2982 O O . LYS A 1 222 ? 19.667 -42.089 -0.203 1.00 9.13 440 LYS A O 1
ATOM 3001 N N . GLN A 1 223 ? 19.984 -39.894 -0.474 1.00 8.50 441 GLN A N 1
ATOM 3002 C CA . GLN A 1 223 ? 18.657 -39.740 -1.058 1.00 11.14 441 GLN A CA 1
ATOM 3003 C C . GLN A 1 223 ? 18.586 -40.474 -2.389 1.00 12.65 441 GLN A C 1
ATOM 3004 O O . GLN A 1 223 ? 19.544 -40.499 -3.164 1.00 13.17 441 GLN A O 1
ATOM 3018 N N . LEU A 1 224 ? 17.441 -41.081 -2.660 1.00 11.10 442 LEU A N 1
ATOM 3019 C CA . LEU A 1 224 ? 17.259 -41.787 -3.909 1.00 11.53 442 LEU A CA 1
ATOM 3020 C C . LEU A 1 224 ? 16.573 -40.853 -4.890 1.00 10.93 442 LEU A C 1
ATOM 3021 O O . LEU A 1 224 ? 15.387 -40.538 -4.718 1.00 14.11 442 LEU A O 1
ATOM 3037 N N . PRO A 1 225 ? 17.258 -40.377 -5.912 1.00 13.35 443 PRO A N 1
ATOM 3038 C CA . PRO A 1 225 ? 16.570 -39.608 -6.952 1.00 14.52 443 PRO A CA 1
ATOM 3039 C C . PRO A 1 225 ? 15.692 -40.472 -7.849 1.00 14.36 443 PRO A C 1
ATOM 3040 O O . PRO A 1 225 ? 15.837 -41.701 -7.964 1.00 11.51 443 PRO A O 1
ATOM 3051 N N . PHE A 1 226 ? 14.766 -39.794 -8.507 1.00 14.34 444 PHE A N 1
ATOM 3052 C CA . PHE A 1 226 ? 13.782 -40.460 -9.343 1.00 15.15 444 PHE A CA 1
ATOM 3053 C C . PHE A 1 226 ? 14.460 -41.198 -10.491 1.00 12.95 444 PHE A C 1
ATOM 3054 O O . PHE A 1 226 ? 15.404 -40.691 -11.107 1.00 12.02 444 PHE A O 1
ATOM 3071 N N . PHE A 1 227 ? 13.935 -42.385 -10.805 1.00 9.95 445 PHE A N 1
ATOM 3072 C CA . PHE A 1 227 ? 14.235 -43.106 -12.026 1.00 8.64 445 PHE A CA 1
ATOM 3073 C C . PHE A 1 227 ? 13.065 -44.024 -12.314 1.00 8.50 445 PHE A C 1
ATOM 3074 O O . PHE A 1 227 ? 12.262 -44.332 -11.426 1.00 10.30 445 PHE A O 1
ATOM 3091 N N . TYR A 1 228 ? 12.993 -44.476 -13.547 1.00 8.70 446 TYR A N 1
ATOM 3092 C CA . TYR A 1 228 ? 12.025 -45.479 -13.979 1.00 11.08 446 TYR A CA 1
ATOM 3093 C C . TYR A 1 228 ? 12.811 -46.565 -14.687 1.00 10.18 446 TYR A C 1
ATOM 3094 O O . TYR A 1 228 ? 13.610 -46.270 -15.580 1.00 10.57 446 TYR A O 1
ATOM 3112 N N . TYR A 1 229 ? 12.584 -47.827 -14.283 1.00 7.60 447 TYR A N 1
ATOM 3113 C CA . TYR A 1 229 ? 13.254 -48.953 -14.913 1.00 9.00 447 TYR A CA 1
ATOM 3114 C C . TYR A 1 229 ? 12.217 -49.957 -15.370 1.00 10.37 447 TYR A C 1
ATOM 3115 O O . TYR A 1 229 ? 11.249 -50.217 -14.646 1.00 9.58 447 TYR A O 1
ATOM 3133 N N . SER A 1 230 ? 12.398 -50.499 -16.575 1.00 9.51 448 SER A N 1
ATOM 3134 C CA . SER A 1 230 ? 11.513 -51.567 -17.021 1.00 10.71 448 SER A CA 1
ATOM 3135 C C . SER A 1 230 ? 12.265 -52.479 -17.962 1.00 13.12 448 SER A C 1
ATOM 3136 O O . SER A 1 230 ? 13.033 -52.019 -18.813 1.00 13.35 448 SER A O 1
ATOM 3144 N N . ASP A 1 231 ? 12.011 -53.772 -17.815 1.00 13.98 449 ASP A N 1
ATOM 3145 C CA . ASP A 1 231 ? 12.572 -54.797 -18.679 1.00 15.60 449 ASP A CA 1
ATOM 3146 C C . ASP A 1 231 ? 11.503 -55.506 -19.502 1.00 16.34 449 ASP A C 1
ATOM 3147 O O . ASP A 1 231 ? 11.781 -56.543 -20.106 1.00 17.12 449 ASP A O 1
ATOM 3156 N N . SER A 1 232 ? 10.282 -54.974 -19.534 1.00 13.77 450 SER A N 1
ATOM 3157 C CA . SER A 1 232 ? 9.246 -55.567 -20.338 1.00 14.47 450 SER A CA 1
ATOM 3158 C C . SER A 1 232 ? 9.485 -55.275 -21.817 1.00 16.21 450 SER A C 1
ATOM 3159 O O . SER A 1 232 ? 10.207 -54.327 -22.165 1.00 14.25 450 SER A O 1
ATOM 3167 N N . PRO A 1 233 ? 8.914 -56.099 -22.715 1.00 18.06 451 PRO A N 1
ATOM 3168 C CA . PRO A 1 233 ? 9.137 -55.894 -24.155 1.00 15.68 451 PRO A CA 1
ATOM 3169 C C . PRO A 1 233 ? 8.650 -54.539 -24.640 1.00 16.65 451 PRO A C 1
ATOM 3170 O O . PRO A 1 233 ? 7.613 -54.032 -24.209 1.00 16.14 451 PRO A O 1
ATOM 3181 N N . CYS A 1 234 ? 9.420 -53.953 -25.536 1.00 17.65 452 CYS A N 1
ATOM 3182 C CA . CYS A 1 234 ? 9.045 -52.697 -26.171 1.00 18.28 452 CYS A CA 1
ATOM 3183 C C . CYS A 1 234 ? 7.945 -52.927 -27.190 1.00 19.02 452 CYS A C 1
ATOM 3184 O O . CYS A 1 234 ? 7.872 -53.978 -27.838 1.00 18.40 452 CYS A O 1
ATOM 3191 N N . GLU A 1 235 ? 7.071 -51.929 -27.326 1.00 19.15 453 GLU A N 1
ATOM 3192 C CA . GLU A 1 235 ? 5.980 -51.974 -28.285 1.00 20.80 453 GLU A CA 1
ATOM 3193 C C . GLU A 1 235 ? 5.717 -50.554 -28.770 1.00 22.08 453 GLU A C 1
ATOM 3194 O O . GLU A 1 235 ? 5.709 -49.624 -27.962 1.00 21.04 453 GLU A O 1
ATOM 3206 N N . SER A 1 236 ? 5.501 -50.397 -30.080 1.00 22.91 454 SER A N 1
ATOM 3207 C CA . SER A 1 236 ? 4.948 -49.165 -30.617 1.00 27.84 454 SER A CA 1
ATOM 3208 C C . SER A 1 236 ? 3.448 -49.355 -30.784 1.00 33.49 454 SER A C 1
ATOM 3209 O O . SER A 1 236 ? 2.914 -50.451 -30.601 1.00 36.74 454 SER A O 1
ATOM 3217 N N . HIS A 1 237 ? 2.767 -48.278 -31.142 1.00 36.45 455 HIS A N 1
ATOM 3218 C CA . HIS A 1 237 ? 1.302 -48.311 -31.331 1.00 38.23 455 HIS A CA 1
ATOM 3219 C C . HIS A 1 237 ? 0.562 -49.148 -30.273 1.00 39.52 455 HIS A C 1
ATOM 3220 O O . HIS A 1 237 ? 0.417 -50.362 -30.382 1.00 41.78 455 HIS A O 1
ATOM 3234 N N . VAL A 1 248 ? 3.040 -37.854 -27.293 1.00 46.96 466 VAL A N 1
ATOM 3235 C CA . VAL A 1 248 ? 4.190 -36.953 -27.402 1.00 46.01 466 VAL A CA 1
ATOM 3236 C C . VAL A 1 248 ? 5.474 -37.700 -27.053 1.00 46.68 466 VAL A C 1
ATOM 3237 O O . VAL A 1 248 ? 5.540 -38.380 -26.027 1.00 48.84 466 VAL A O 1
ATOM 3240 N N . PRO A 1 249 ? 6.492 -37.596 -27.907 1.00 46.07 467 PRO A N 1
ATOM 3241 C CA . PRO A 1 249 ? 7.765 -38.267 -27.611 1.00 45.89 467 PRO A CA 1
ATOM 3242 C C . PRO A 1 249 ? 8.269 -37.933 -26.213 1.00 43.93 467 PRO A C 1
ATOM 3243 O O . PRO A 1 249 ? 8.114 -36.811 -25.724 1.00 44.48 467 PRO A O 1
ATOM 3254 N N . LEU A 1 250 ? 8.876 -38.931 -25.565 1.00 41.59 468 LEU A N 1
ATOM 3255 C CA . LEU A 1 250 ? 9.431 -38.776 -24.225 1.00 39.27 468 LEU A CA 1
ATOM 3256 C C . LEU A 1 250 ? 10.947 -38.647 -24.318 1.00 38.72 468 LEU A C 1
ATOM 3257 O O . LEU A 1 250 ? 11.626 -39.571 -24.785 1.00 37.89 468 LEU A O 1
ATOM 3264 N N . LYS A 1 251 ? 11.470 -37.504 -23.877 1.00 37.23 469 LYS A N 1
ATOM 3265 C CA . LYS A 1 251 ? 12.906 -37.271 -23.756 1.00 35.58 469 LYS A CA 1
ATOM 3266 C C . LYS A 1 251 ? 13.209 -37.165 -22.265 1.00 34.60 469 LYS A C 1
ATOM 3267 O O . LYS A 1 251 ? 12.793 -36.201 -21.608 1.00 33.76 469 LYS A O 1
ATOM 3271 N N . SER A 1 252 ? 13.914 -38.162 -21.730 1.00 32.43 470 SER A N 1
ATOM 3272 C CA . SER A 1 252 ? 14.214 -38.187 -20.305 1.00 28.98 470 SER A CA 1
ATOM 3273 C C . SER A 1 252 ? 15.379 -39.124 -20.052 1.00 24.87 470 SER A C 1
ATOM 3274 O O . SER A 1 252 ? 15.332 -40.297 -20.444 1.00 23.03 470 SER A O 1
ATOM 3282 N N . ALA A 1 253 ? 16.402 -38.617 -19.370 1.00 21.16 471 ALA A N 1
ATOM 3283 C CA . ALA A 1 253 ? 17.533 -39.458 -19.016 1.00 21.19 471 ALA A CA 1
ATOM 3284 C C . ALA A 1 253 ? 17.216 -40.445 -17.899 1.00 21.58 471 ALA A C 1
ATOM 3285 O O . ALA A 1 253 ? 18.046 -41.318 -17.614 1.00 24.28 471 ALA A O 1
ATOM 3292 N N . THR A 1 254 ? 16.048 -40.345 -17.271 1.00 20.35 472 THR A N 1
ATOM 3293 C CA . THR A 1 254 ? 15.670 -41.197 -16.146 1.00 18.04 472 THR A CA 1
ATOM 3294 C C . THR A 1 254 ? 14.763 -42.346 -16.558 1.00 14.40 472 THR A C 1
ATOM 3295 O O . THR A 1 254 ? 14.314 -43.111 -15.695 1.00 14.10 472 THR A O 1
ATOM 3306 N N . CYS A 1 255 ? 14.473 -42.480 -17.847 1.00 13.64 473 CYS A N 1
ATOM 3307 C CA A CYS A 1 255 ? 13.701 -43.611 -18.353 0.41 12.37 473 CYS A CA 1
ATOM 3308 C CA B CYS A 1 255 ? 13.703 -43.612 -18.359 0.59 12.37 473 CYS A CA 1
ATOM 3309 C C . CYS A 1 255 ? 14.694 -44.703 -18.736 1.00 11.48 473 CYS A C 1
ATOM 3310 O O . CYS A 1 255 ? 15.271 -44.679 -19.825 1.00 11.23 473 CYS A O 1
ATOM 3323 N N . ILE A 1 256 ? 14.891 -45.664 -17.829 1.00 10.79 474 ILE A N 1
ATOM 3324 C CA . ILE A 1 256 ? 15.915 -46.691 -18.002 1.00 11.04 474 ILE A CA 1
ATOM 3325 C C . ILE A 1 256 ? 15.242 -47.885 -18.668 1.00 10.93 474 ILE A C 1
ATOM 3326 O O . ILE A 1 256 ? 14.750 -48.800 -18.007 1.00 10.76 474 ILE A O 1
ATOM 3342 N N . THR A 1 257 ? 15.246 -47.872 -19.998 1.00 10.01 475 THR A N 1
ATOM 3343 C CA . THR A 1 257 ? 14.645 -48.917 -20.808 1.00 11.10 475 THR A CA 1
ATOM 3344 C C . THR A 1 257 ? 15.526 -49.181 -22.027 1.00 9.85 475 THR A C 1
ATOM 3345 O O . THR A 1 257 ? 16.278 -48.309 -22.483 1.00 10.59 475 THR A O 1
ATOM 3356 N N . ARG A 1 258 ? 15.398 -50.384 -22.584 1.00 11.55 476 ARG A N 1
ATOM 3357 C CA A ARG A 1 258 ? 16.196 -50.758 -23.745 0.44 12.32 476 ARG A CA 1
ATOM 3358 C CA B ARG A 1 258 ? 16.197 -50.758 -23.744 0.56 12.53 476 ARG A CA 1
ATOM 3359 C C . ARG A 1 258 ? 16.008 -49.764 -24.877 1.00 12.18 476 ARG A C 1
ATOM 3360 O O . ARG A 1 258 ? 16.969 -49.395 -25.566 1.00 14.07 476 ARG A O 1
ATOM 3401 N N . CYS A 1 259 ? 14.784 -49.299 -25.073 1.00 12.50 477 CYS A N 1
ATOM 3402 C CA . CYS A 1 259 ? 14.500 -48.361 -26.153 1.00 13.32 477 CYS A CA 1
ATOM 3403 C C . CYS A 1 259 ? 15.094 -46.985 -25.936 1.00 13.96 477 CYS A C 1
ATOM 3404 O O . CYS A 1 259 ? 15.160 -46.205 -26.893 1.00 15.93 477 CYS A O 1
ATOM 3411 N N . ASN A 1 260 ? 15.527 -46.662 -24.719 1.00 12.05 478 ASN A N 1
ATOM 3412 C CA . ASN A 1 260 ? 16.147 -45.371 -24.444 1.00 11.59 478 ASN A CA 1
ATOM 3413 C C . ASN A 1 260 ? 17.656 -45.425 -24.535 1.00 11.69 478 ASN A C 1
ATOM 3414 O O . ASN A 1 260 ? 18.313 -44.382 -24.406 1.00 13.91 478 ASN A O 1
ATOM 3425 N N . LEU A 1 261 ? 18.241 -46.606 -24.760 1.00 12.57 479 LEU A N 1
ATOM 3426 C CA . LEU A 1 261 ? 19.681 -46.643 -25.030 1.00 14.41 479 LEU A CA 1
ATOM 3427 C C . LEU A 1 261 ? 20.030 -45.733 -26.204 1.00 16.36 479 LEU A C 1
ATOM 3428 O O . LEU A 1 261 ? 21.080 -45.092 -26.207 1.00 15.62 479 LEU A O 1
ATOM 3444 N N . GLY A 1 262 ? 19.153 -45.658 -27.205 1.00 16.70 480 GLY A N 1
ATOM 3445 C CA . GLY A 1 262 ? 19.321 -44.807 -28.354 1.00 18.66 480 GLY A CA 1
ATOM 3446 C C . GLY A 1 262 ? 18.473 -43.561 -28.326 1.00 19.57 480 GLY A C 1
ATOM 3447 O O . GLY A 1 262 ? 18.452 -42.831 -29.322 1.00 20.50 480 GLY A O 1
ATOM 3451 N N . GLY A 1 263 ? 17.772 -43.297 -27.227 1.00 20.64 481 GLY A N 1
ATOM 3452 C CA . GLY A 1 263 ? 16.978 -42.089 -27.113 1.00 22.32 481 GLY A CA 1
ATOM 3453 C C . GLY A 1 263 ? 15.651 -42.091 -27.835 1.00 23.70 481 GLY A C 1
ATOM 3454 O O . GLY A 1 263 ? 15.086 -41.015 -28.078 1.00 26.14 481 GLY A O 1
ATOM 3458 N N . ALA A 1 264 ? 15.123 -43.262 -28.188 1.00 20.11 482 ALA A N 1
ATOM 3459 C CA . ALA A 1 264 ? 13.869 -43.354 -28.940 1.00 20.81 482 ALA A CA 1
ATOM 3460 C C . ALA A 1 264 ? 12.908 -44.262 -28.164 1.00 18.64 482 ALA A C 1
ATOM 3461 O O . ALA A 1 264 ? 12.638 -45.405 -28.550 1.00 18.49 482 ALA A O 1
ATOM 3468 N N . VAL A 1 265 ? 12.348 -43.724 -27.084 1.00 19.42 483 VAL A N 1
ATOM 3469 C CA . VAL A 1 265 ? 11.504 -44.523 -26.196 1.00 20.17 483 VAL A CA 1
ATOM 3470 C C . VAL A 1 265 ? 10.258 -44.960 -26.949 1.00 19.77 483 VAL A C 1
ATOM 3471 O O . VAL A 1 265 ? 9.617 -44.154 -27.630 1.00 23.44 483 VAL A O 1
ATOM 3484 N N . CYS A 1 266 ? 9.899 -46.230 -26.821 1.00 18.03 484 CYS A N 1
ATOM 3485 C CA . CYS A 1 266 ? 8.707 -46.741 -27.475 1.00 15.68 484 CYS A CA 1
ATOM 3486 C C . CYS A 1 266 ? 7.455 -46.188 -26.807 1.00 17.20 484 CYS A C 1
ATOM 3487 O O . CYS A 1 266 ? 7.483 -45.693 -25.680 1.00 16.55 484 CYS A O 1
ATOM 3494 N N . ARG A 1 267 ? 6.338 -46.274 -27.542 1.00 16.19 485 ARG A N 1
ATOM 3495 C CA . ARG A 1 267 ? 5.059 -45.797 -27.018 1.00 19.81 485 ARG A CA 1
ATOM 3496 C C . ARG A 1 267 ? 4.702 -46.476 -25.696 1.00 18.25 485 ARG A C 1
ATOM 3497 O O . ARG A 1 267 ? 4.210 -45.832 -24.762 1.00 17.57 485 ARG A O 1
ATOM 3506 N N . HIS A 1 268 ? 4.933 -47.783 -25.607 1.00 16.68 486 HIS A N 1
ATOM 3507 C CA . HIS A 1 268 ? 4.552 -48.524 -24.415 1.00 17.49 486 HIS A CA 1
ATOM 3508 C C . HIS A 1 268 ? 5.266 -47.994 -23.177 1.00 18.93 486 HIS A C 1
ATOM 3509 O O . HIS A 1 268 ? 4.634 -47.738 -22.149 1.00 18.23 486 HIS A O 1
ATOM 3523 N N . HIS A 1 269 ? 6.586 -47.807 -23.257 1.00 17.27 487 HIS A N 1
ATOM 3524 C CA . HIS A 1 269 ? 7.341 -47.374 -22.096 1.00 15.42 487 HIS A CA 1
ATOM 3525 C C . HIS A 1 269 ? 7.131 -45.901 -21.822 1.00 14.38 487 HIS A C 1
ATOM 3526 O O . HIS A 1 269 ? 7.153 -45.484 -20.665 1.00 14.54 487 HIS A O 1
ATOM 3540 N N . ALA A 1 270 ? 6.909 -45.103 -22.866 1.00 14.33 488 ALA A N 1
ATOM 3541 C CA . ALA A 1 270 ? 6.524 -43.717 -22.631 1.00 16.84 488 ALA A CA 1
ATOM 3542 C C . ALA A 1 270 ? 5.273 -43.649 -21.771 1.00 18.50 488 ALA A C 1
ATOM 3543 O O . ALA A 1 270 ? 5.220 -42.912 -20.786 1.00 17.91 488 ALA A O 1
ATOM 3550 N N . ASN A 1 271 ? 4.267 -44.458 -22.104 1.00 21.33 489 ASN A N 1
ATOM 3551 C CA . ASN A 1 271 ? 3.035 -44.458 -21.324 1.00 22.80 489 ASN A CA 1
ATOM 3552 C C . ASN A 1 271 ? 3.286 -44.939 -19.904 1.00 19.46 489 ASN A C 1
ATOM 3553 O O . ASN A 1 271 ? 2.830 -44.325 -18.939 1.00 20.34 489 ASN A O 1
ATOM 3564 N N . GLU A 1 272 ? 4.030 -46.035 -19.754 1.00 17.90 490 GLU A N 1
ATOM 3565 C CA . GLU A 1 272 ? 4.296 -46.558 -18.414 1.00 18.81 490 GLU A CA 1
ATOM 3566 C C . GLU A 1 272 ? 5.169 -45.620 -17.589 1.00 14.33 490 GLU A C 1
ATOM 3567 O O . GLU A 1 272 ? 5.004 -45.534 -16.375 1.00 14.41 490 GLU A O 1
ATOM 3579 N N . TYR A 1 273 ? 6.092 -44.914 -18.232 1.00 12.43 491 TYR A N 1
ATOM 3580 C CA . TYR A 1 273 ? 6.899 -43.936 -17.524 1.00 12.45 491 TYR A CA 1
ATOM 3581 C C . TYR A 1 273 ? 6.022 -42.812 -16.982 1.00 14.70 491 TYR A C 1
ATOM 3582 O O . TYR A 1 273 ? 6.146 -42.418 -15.818 1.00 13.09 491 TYR A O 1
ATOM 3600 N N . ARG A 1 274 ? 5.115 -42.288 -17.814 1.00 17.37 492 ARG A N 1
ATOM 3601 C CA . ARG A 1 274 ? 4.264 -41.195 -17.350 1.00 19.60 492 ARG A CA 1
ATOM 3602 C C . ARG A 1 274 ? 3.352 -41.658 -16.229 1.00 18.85 492 ARG A C 1
ATOM 3603 O O . ARG A 1 274 ? 3.152 -40.937 -15.249 1.00 20.08 492 ARG A O 1
ATOM 3624 N N . LEU A 1 275 ? 2.794 -42.865 -16.344 1.00 16.60 493 LEU A N 1
ATOM 3625 C CA . LEU A 1 275 ? 1.962 -43.379 -15.255 1.00 16.82 493 LEU A CA 1
ATOM 3626 C C . LEU A 1 275 ? 2.773 -43.538 -13.978 1.00 14.55 493 LEU A C 1
ATOM 3627 O O . LEU A 1 275 ? 2.288 -43.252 -12.877 1.00 14.28 493 LEU A O 1
ATOM 3643 N N . TYR A 1 276 ? 4.020 -43.996 -14.099 1.00 13.17 494 TYR A N 1
ATOM 3644 C CA . TYR A 1 276 ? 4.842 -44.180 -12.911 1.00 10.77 494 TYR A CA 1
ATOM 3645 C C . TYR A 1 276 ? 5.219 -42.844 -12.288 1.00 11.23 494 TYR A C 1
ATOM 3646 O O . TYR A 1 276 ? 5.196 -42.695 -11.058 1.00 13.63 494 TYR A O 1
ATOM 3664 N N . LEU A 1 277 ? 5.532 -41.852 -13.118 1.00 10.18 495 LEU A N 1
ATOM 3665 C CA . LEU A 1 277 ? 5.859 -40.521 -12.601 1.00 11.87 495 LEU A CA 1
ATOM 3666 C C . LEU A 1 277 ? 4.673 -39.916 -11.846 1.00 12.96 495 LEU A C 1
ATOM 3667 O O . LEU A 1 277 ? 4.850 -39.252 -10.820 1.00 13.87 495 LEU A O 1
ATOM 3683 N N . ASP A 1 278 ? 3.451 -40.131 -12.341 1.00 14.75 496 ASP A N 1
ATOM 3684 C CA . ASP A 1 278 ? 2.279 -39.643 -11.626 1.00 15.33 496 ASP A CA 1
ATOM 3685 C C . ASP A 1 278 ? 2.162 -40.278 -10.245 1.00 15.34 496 ASP A C 1
ATOM 3686 O O . ASP A 1 278 ? 1.880 -39.588 -9.257 1.00 13.41 496 ASP A O 1
ATOM 3695 N N . ALA A 1 279 ? 2.378 -41.600 -10.157 1.00 14.69 497 ALA A N 1
ATOM 3696 C CA . ALA A 1 279 ? 2.367 -42.256 -8.853 1.00 13.26 497 ALA A CA 1
ATOM 3697 C C . ALA A 1 279 ? 3.485 -41.748 -7.959 1.00 13.91 497 ALA A C 1
ATOM 3698 O O . ALA A 1 279 ? 3.283 -41.534 -6.752 1.00 13.60 497 ALA A O 1
ATOM 3705 N N . TYR A 1 280 ? 4.680 -41.566 -8.529 1.00 11.95 498 TYR A N 1
ATOM 3706 C CA . TYR A 1 280 ? 5.795 -41.039 -7.755 1.00 11.48 498 TYR A CA 1
ATOM 3707 C C . TYR A 1 280 ? 5.464 -39.656 -7.214 1.00 11.13 498 TYR A C 1
ATOM 3708 O O . TYR A 1 280 ? 5.679 -39.369 -6.035 1.00 10.97 498 TYR A O 1
ATOM 3726 N N . ASN A 1 281 ? 4.922 -38.789 -8.061 1.00 12.09 499 ASN A N 1
ATOM 3727 C CA . ASN A 1 281 ? 4.590 -37.448 -7.602 1.00 12.54 499 ASN A CA 1
ATOM 3728 C C . ASN A 1 281 ? 3.544 -37.485 -6.504 1.00 13.36 499 ASN A C 1
ATOM 3729 O O . ASN A 1 281 ? 3.555 -36.663 -5.593 1.00 13.70 499 ASN A O 1
ATOM 3740 N N . MET A 1 282 ? 2.597 -38.404 -6.598 1.00 13.61 500 MET A N 1
ATOM 3741 C CA . MET A 1 282 ? 1.560 -38.471 -5.570 1.00 17.00 500 MET A CA 1
ATOM 3742 C C . MET A 1 282 ? 2.172 -38.866 -4.232 1.00 16.10 500 MET A C 1
ATOM 3743 O O . MET A 1 282 ? 1.810 -38.323 -3.190 1.00 15.00 500 MET A O 1
ATOM 3757 N N . MET A 1 283 ? 3.158 -39.769 -4.254 1.00 15.25 501 MET A N 1
ATOM 3758 C CA . MET A 1 283 ? 3.801 -40.198 -3.019 1.00 14.25 501 MET A CA 1
ATOM 3759 C C . MET A 1 283 ? 4.673 -39.090 -2.433 1.00 12.61 501 MET A C 1
ATOM 3760 O O . MET A 1 283 ? 4.580 -38.786 -1.241 1.00 12.75 501 MET A O 1
ATOM 3774 N N . ILE A 1 284 ? 5.496 -38.440 -3.267 1.00 12.76 502 ILE A N 1
ATOM 3775 C CA . ILE A 1 284 ? 6.332 -37.349 -2.783 1.00 13.48 502 ILE A CA 1
ATOM 3776 C C . ILE A 1 284 ? 5.481 -36.165 -2.332 1.00 13.61 502 ILE A C 1
ATOM 3777 O O . ILE A 1 284 ? 5.794 -35.494 -1.350 1.00 13.54 502 ILE A O 1
ATOM 3793 N N . SER A 1 285 ? 4.405 -35.868 -3.062 1.00 12.89 503 SER A N 1
ATOM 3794 C CA . SER A 1 285 ? 3.524 -34.777 -2.655 1.00 14.49 503 SER A CA 1
ATOM 3795 C C . SER A 1 285 ? 2.911 -35.029 -1.288 1.00 15.80 503 SER A C 1
ATOM 3796 O O . SER A 1 285 ? 2.641 -34.084 -0.552 1.00 15.52 503 SER A O 1
ATOM 3804 N N . ALA A 1 286 ? 2.718 -36.295 -0.913 1.00 15.30 504 ALA A N 1
ATOM 3805 C CA . ALA A 1 286 ? 2.100 -36.646 0.354 1.00 16.92 504 ALA A CA 1
ATOM 3806 C C . ALA A 1 286 ? 3.073 -36.667 1.526 1.00 18.06 504 ALA A C 1
ATOM 3807 O O . ALA A 1 286 ? 2.635 -36.843 2.665 1.00 19.94 504 ALA A O 1
ATOM 3814 N N . GLY A 1 287 ? 4.367 -36.504 1.293 1.00 16.14 505 GLY A N 1
ATOM 3815 C CA . GLY A 1 287 ? 5.321 -36.392 2.369 1.00 16.43 505 GLY A CA 1
ATOM 3816 C C . GLY A 1 287 ? 6.266 -37.562 2.528 1.00 15.69 505 GLY A C 1
ATOM 3817 O O . GLY A 1 287 ? 6.979 -37.616 3.536 1.00 18.70 505 GLY A O 1
ATOM 3821 N N . PHE A 1 288 ? 6.297 -38.499 1.572 1.00 12.02 506 PHE A N 1
ATOM 3822 C CA . PHE A 1 288 ? 7.250 -39.604 1.641 1.00 11.05 506 PHE A CA 1
ATOM 3823 C C . PHE A 1 288 ? 8.542 -39.248 0.910 1.00 11.23 506 PHE A C 1
ATOM 3824 O O . PHE A 1 288 ? 8.531 -38.552 -0.100 1.00 15.56 506 PHE A O 1
ATOM 3841 N N . SER A 1 289 ? 9.664 -39.762 1.417 1.00 12.21 507 SER A N 1
ATOM 3842 C CA . SER A 1 289 ? 10.962 -39.596 0.775 1.00 11.15 507 SER A CA 1
ATOM 3843 C C . SER A 1 289 ? 11.680 -40.941 0.753 1.00 12.06 507 SER A C 1
ATOM 3844 O O . SER A 1 289 ? 11.452 -41.795 1.618 1.00 10.11 507 SER A O 1
ATOM 3852 N N A LEU A 1 290 ? 12.538 -41.115 -0.250 0.39 11.16 508 LEU A N 1
ATOM 3853 N N B LEU A 1 290 ? 12.570 -41.114 -0.233 0.61 11.27 508 LEU A N 1
ATOM 3854 C CA A LEU A 1 290 ? 13.292 -42.341 -0.443 0.39 9.71 508 LEU A CA 1
ATOM 3855 C CA B LEU A 1 290 ? 13.271 -42.374 -0.445 0.61 8.84 508 LEU A CA 1
ATOM 3856 C C A LEU A 1 290 ? 14.752 -42.127 -0.063 0.39 8.34 508 LEU A C 1
ATOM 3857 C C B LEU A 1 290 ? 14.778 -42.232 -0.287 0.61 6.12 508 LEU A C 1
ATOM 3858 O O A LEU A 1 290 ? 15.290 -41.020 -0.174 0.39 8.39 508 LEU A O 1
ATOM 3859 O O B LEU A 1 290 ? 15.385 -41.296 -0.820 0.61 6.92 508 LEU A O 1
ATOM 3890 N N . TRP A 1 291 ? 15.383 -43.197 0.414 1.00 6.74 509 TRP A N 1
ATOM 3891 C CA . TRP A 1 291 ? 16.805 -43.207 0.739 1.00 6.83 509 TRP A CA 1
ATOM 3892 C C . TRP A 1 291 ? 17.349 -44.590 0.399 1.00 7.10 509 TRP A C 1
ATOM 3893 O O . TRP A 1 291 ? 16.604 -45.569 0.397 1.00 7.50 509 TRP A O 1
ATOM 3915 N N . VAL A 1 292 ? 18.660 -44.684 0.109 1.00 6.36 510 VAL A N 1
ATOM 3916 C CA . VAL A 1 292 ? 19.228 -45.927 -0.405 1.00 7.36 510 VAL A CA 1
ATOM 3917 C C . VAL A 1 292 ? 20.689 -46.065 -0.022 1.00 5.17 510 VAL A C 1
ATOM 3918 O O . VAL A 1 292 ? 21.385 -45.084 0.258 1.00 6.81 510 VAL A O 1
ATOM 3931 N N . TYR A 1 293 ? 21.164 -47.303 -0.026 1.00 5.80 511 TYR A N 1
ATOM 3932 C CA . TYR A 1 293 ? 22.572 -47.574 0.212 1.00 7.27 511 TYR A CA 1
ATOM 3933 C C . TYR A 1 293 ? 23.414 -46.762 -0.770 1.00 9.03 511 TYR A C 1
ATOM 3934 O O . TYR A 1 293 ? 23.069 -46.596 -1.939 1.00 9.19 511 TYR A O 1
ATOM 3952 N N . LYS A 1 294 ? 24.550 -46.267 -0.276 1.00 8.55 512 LYS A N 1
ATOM 3953 C CA . LYS A 1 294 ? 25.284 -45.264 -1.027 1.00 11.44 512 LYS A CA 1
ATOM 3954 C C . LYS A 1 294 ? 25.870 -45.782 -2.336 1.00 14.30 512 LYS A C 1
ATOM 3955 O O . LYS A 1 294 ? 26.220 -44.961 -3.198 1.00 14.59 512 LYS A O 1
ATOM 3974 N N . GLN A 1 295 ? 26.006 -47.094 -2.510 1.00 15.34 513 GLN A N 1
ATOM 3975 C CA . GLN A 1 295 ? 26.563 -47.624 -3.745 1.00 19.53 513 GLN A CA 1
ATOM 3976 C C . GLN A 1 295 ? 25.526 -47.838 -4.842 1.00 15.65 513 GLN A C 1
ATOM 3977 O O . GLN A 1 295 ? 25.885 -48.254 -5.945 1.00 16.43 513 GLN A O 1
ATOM 3991 N N . PHE A 1 296 ? 24.244 -47.595 -4.563 1.00 12.93 514 PHE A N 1
ATOM 3992 C CA . PHE A 1 296 ? 23.231 -47.737 -5.586 1.00 13.06 514 PHE A CA 1
ATOM 3993 C C . PHE A 1 296 ? 23.606 -46.925 -6.812 1.00 11.94 514 PHE A C 1
ATOM 3994 O O . PHE A 1 296 ? 23.849 -45.719 -6.726 1.00 12.68 514 PHE A O 1
ATOM 4011 N N . ASP A 1 297 ? 23.660 -47.590 -7.955 1.00 11.33 515 ASP A N 1
ATOM 4012 C CA . ASP A 1 297 ? 24.142 -46.982 -9.187 1.00 11.38 515 ASP A CA 1
ATOM 4013 C C . ASP A 1 297 ? 23.189 -47.331 -10.327 1.00 11.21 515 ASP A C 1
ATOM 4014 O O . ASP A 1 297 ? 23.053 -48.504 -10.707 1.00 10.69 515 ASP A O 1
ATOM 4023 N N . THR A 1 298 ? 22.543 -46.318 -10.903 1.00 14.24 516 THR A N 1
ATOM 4024 C CA . THR A 1 298 ? 21.637 -46.589 -12.021 1.00 15.37 516 THR A CA 1
ATOM 4025 C C . THR A 1 298 ? 22.352 -47.135 -13.253 1.00 12.90 516 THR A C 1
ATOM 4026 O O . THR A 1 298 ? 21.707 -47.727 -14.108 1.00 14.09 516 THR A O 1
ATOM 4037 N N . TYR A 1 299 ? 23.677 -46.978 -13.368 1.00 12.55 517 TYR A N 1
ATOM 4038 C CA . TYR A 1 299 ? 24.363 -47.567 -14.506 1.00 14.43 517 TYR A CA 1
ATOM 4039 C C . TYR A 1 299 ? 24.340 -49.089 -14.428 1.00 13.94 517 TYR A C 1
ATOM 4040 O O . TYR A 1 299 ? 24.399 -49.762 -15.465 1.00 14.14 517 TYR A O 1
ATOM 4058 N N . ASN A 1 300 ? 24.242 -49.643 -13.223 1.00 12.95 518 ASN A N 1
ATOM 4059 C CA . ASN A 1 300 ? 24.073 -51.085 -13.087 1.00 13.48 518 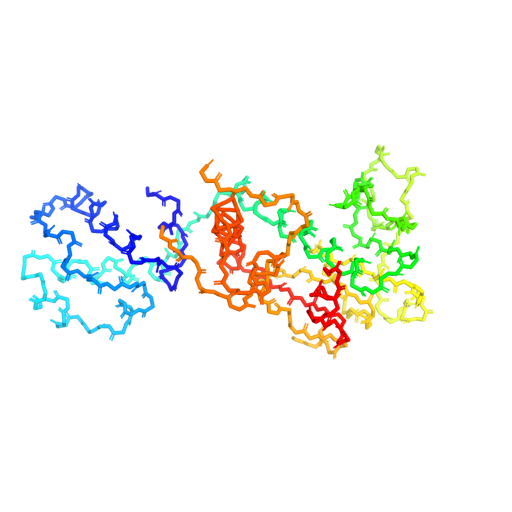ASN A CA 1
ATOM 4060 C C . ASN A 1 300 ? 22.755 -51.529 -13.718 1.00 12.97 518 ASN A C 1
ATOM 4061 O O . ASN A 1 300 ? 22.608 -52.679 -14.138 1.00 15.31 518 ASN A O 1
ATOM 4072 N N . LEU A 1 301 ? 21.780 -50.630 -13.801 1.00 10.78 519 LEU A N 1
ATOM 4073 C CA . LEU A 1 301 ? 20.520 -50.975 -14.447 1.00 10.04 519 LEU A CA 1
ATOM 4074 C C . LEU A 1 301 ? 20.674 -50.942 -15.963 1.00 11.19 519 LEU A C 1
ATOM 4075 O O . LEU A 1 301 ? 20.225 -51.852 -16.665 1.00 12.25 519 LEU A O 1
ATOM 4091 N N . TRP A 1 302 ? 21.302 -49.894 -16.491 1.00 9.67 520 TRP A N 1
ATOM 4092 C CA . TRP A 1 302 ? 21.544 -49.839 -17.927 1.00 9.48 520 TRP A CA 1
ATOM 4093 C C . TRP A 1 302 ? 22.290 -51.085 -18.394 1.00 10.16 520 TRP A C 1
ATOM 4094 O O . TRP A 1 302 ? 22.020 -51.620 -19.481 1.00 11.61 520 TRP A O 1
ATOM 4115 N N . ASN A 1 303 ? 23.220 -51.575 -17.573 1.00 10.54 521 ASN A N 1
ATOM 4116 C CA . ASN A 1 303 ? 23.997 -52.739 -17.962 1.00 10.64 521 ASN A CA 1
ATOM 4117 C C . ASN A 1 303 ? 23.155 -54.001 -18.021 1.00 12.52 521 ASN A C 1
ATOM 4118 O O . ASN A 1 303 ? 23.596 -54.974 -18.621 1.00 13.76 521 ASN A O 1
ATOM 4129 N N . THR A 1 304 ? 21.939 -54.000 -17.460 1.00 12.03 522 THR A N 1
ATOM 4130 C CA . THR A 1 304 ? 21.082 -55.178 -17.617 1.00 13.49 522 THR A CA 1
ATOM 4131 C C . THR A 1 304 ? 20.661 -55.347 -19.067 1.00 13.46 522 THR A C 1
ATOM 4132 O O . THR A 1 304 ? 20.214 -56.418 -19.444 1.00 15.24 522 THR A O 1
ATOM 4143 N N . PHE A 1 305 ? 20.821 -54.326 -19.892 1.00 13.12 523 PHE A N 1
ATOM 4144 C CA . PHE A 1 305 ? 20.484 -54.434 -21.294 1.00 16.92 523 PHE A CA 1
ATOM 4145 C C . PHE A 1 305 ? 21.738 -54.746 -22.118 1.00 19.69 523 PHE A C 1
ATOM 4146 O O . PHE A 1 305 ? 21.730 -55.653 -22.944 1.00 22.83 523 PHE A O 1
#

Organism: Severe acute respiratory syndrome coronavirus 2 (NCBI:txid2697049)

Secondary structure (DSSP, 8-state):
--GGGGS-GGG--HHHHHHHHHHHHHHHTPPP--GGGG-S-HHHHTT--HHHHHHH-TTTHHHHHHHHHHHHHSPPPPPHHHHHHHHHHHHHHHHHHHHHHH--SEEEEET-SS---SSTTSSSEEEEEESS--TTTGGGSEE----HHHHTTS--SSEEEEES---SS--SSEEEEEE--GGGTTEEE----EE--SPP--------TTEESGGGTTT---HHHHHHHHHHHHHHHHHHHTTEEEEEETT--THHHHTT-

Sequence (261 aa):
LPAHLRLQPIYWSRDDDVAQWLKWAENEFSLRPIDSNTFEMNGKALLLLTKEDFRYRSPHSGDELYELLQHILAQPAAGDELKINAACCRKKVQHMVVKAALLADKFPVVLHDIGNPKAIIKCCVPQADVEWKFYDAQPCSDKAYKIEELFYSYATTHSDDKFTDGVCLFWNNCNVDRYPANSIVCRFDKSAFVNLKQLPFFYYSDSPCESHVPLKSATCCITRRCNLGGAVCRHHANEYRLYLDAYNMMISAGFSLLWVYKQFDTYNLWNTF

Radius of gyration: 21.93 Å; Cα contacts (8 Å, |Δi|>4): 414; chains: 1; bounding box: 45×60×51 Å

InterPro domains:
  IPR001205 RNA-directed RNA polymerase, C-terminal domain [PF00680] (4889-5173)
  IPR002589 Macro domain [PF01661] (1058-1164)
  IPR002589 Macro domain [PS51154] (1025-1194)
  IPR002589 Macro domain [SM00506] (1037-1165)
  IPR007094 RNA-directed RNA polymerase, catalytic domain [PS50507] (5004-5166)
  IPR008740 Peptidase C30, coronavirus [PF05409] (3292-3575)
  IPR008740 Peptidase C30, coronavirus [PS51442] (3264-3569)
  IPR008740 Peptidase C30, coronavirus [cd21666] (3267-3563)
  IPR009003 Peptidase S1, PA clan [SSF50494] (3266-3563)
  IPR009461 Non-structural protein NSP16, coronavirus-like [PF06460] (6800-7095)
  IPR009466 Non-structural protein 14, coronavirus [PF06471] (5929-6449)
  IPR009469 RNA-dependent RNA polymerase, N-terminal, coronavirus [PF06478] (4407-4758)
  IPR013016 Peptidase C16, coronavirus [PF08715] (1564-1882)
  IPR013016 Peptidase C16, coronavirus [PS51124] (1634-1898)
  IPR014822 Non-structural protein NSP9, coronavirus [PF08710] (4141-4253)
  IPR014822 Non-structural protein NSP9, coronavirus [PS51951] (4141-4253)
  IPR014828 Non-structural protein NSP7, coronavirus [PF08716] (3860-3942)
  IPR014828 Non-structural protein NSP7, coronavirus [PS51949] (3860-3942)
  IPR014829 Non-structural protein NSP8, coronavirus [PF08717] (3943-4140)
  IPR014829 Non-structural protein NSP8, coronavirus [PS51950] (3943-4140)

Nearest PDB structures (foldseek):
  7tw9-assembly1_A  TM=1.004E+00  e=1.634E-60  Severe acute respiratory syndrome coronavirus 2
  8r7b-assembly2_B  TM=9.688E-01  e=7.260E-37  SARS-CoV-2 pseudovirus
  7r2v-assembly2_B  TM=8.895E-01  e=2.761E-36  Severe acute respiratory syndrome coronavirus 2
  8r7b-assembly1_A  TM=7.345E-01  e=1.010E-37  SARS-CoV-2 pseudovirus
  7r2v-assembly1_A  TM=7.346E-01  e=3.795E-36  Severe acute respiratory syndrome coronavirus 2

Foldseek 3Di:
DDQLLLFQQLPFFQQNVLVVLVVCCVVVVFDDDDSCLPRGGSNVVVVDDLVSQCVSPVGCSNVVVVVSVVCNVDRDDHDPVLLVVLLLLVVLQVVVLVCLLPVFQEEEEEADQAPDDSHVPGNHHYAAEYCDHDPVCVVRYHNDDDECVVDLVHPPGGAYEAEQPDYPADHQRYKYKHFPPRNAPSWAFDDDAGADADDADAPVFDADPRDQYPCCVVDGHHPVSVVVVVVSVSSVSSNVSRGMTIIHRHPDDCVSRNVVD